Protein AF-A0A150GJR5-F1 (afdb_monomer_lite)

Radius of gyration: 23.08 Å; chains: 1; bounding box: 51×51×64 Å

Structure (mmCIF, N/CA/C/O backbone):
data_AF-A0A150GJR5-F1
#
_entry.id   AF-A0A150GJR5-F1
#
loop_
_atom_site.group_PDB
_atom_site.id
_atom_site.type_symbol
_atom_site.label_atom_id
_atom_site.label_alt_id
_atom_site.label_comp_id
_atom_site.label_asym_id
_atom_site.label_entity_id
_atom_site.label_seq_id
_atom_site.pdbx_PDB_ins_code
_atom_site.Cartn_x
_atom_site.Cartn_y
_atom_site.Cartn_z
_atom_site.occupancy
_atom_site.B_iso_or_equiv
_atom_site.auth_seq_id
_atom_site.auth_comp_id
_atom_site.auth_asym_id
_atom_site.auth_atom_id
_atom_site.pdbx_PDB_model_num
ATOM 1 N N . MET A 1 1 ? 21.837 -32.426 -31.501 1.00 37.12 1 MET A N 1
ATOM 2 C CA . MET A 1 1 ? 21.593 -30.979 -31.703 1.00 37.12 1 MET A CA 1
ATOM 3 C C . MET A 1 1 ? 21.447 -30.314 -30.340 1.00 37.12 1 MET A C 1
ATOM 5 O O . MET A 1 1 ? 20.466 -30.573 -29.660 1.00 37.12 1 MET A O 1
ATOM 9 N N . LYS A 1 2 ? 22.435 -29.527 -29.891 1.00 34.81 2 LYS A N 1
ATOM 10 C CA . LYS A 1 2 ? 22.289 -28.681 -28.694 1.00 34.81 2 LYS A CA 1
ATOM 11 C C . LYS A 1 2 ? 21.541 -27.419 -29.120 1.00 34.81 2 LYS A C 1
ATOM 13 O O . LYS A 1 2 ? 22.089 -26.626 -29.880 1.00 34.81 2 LYS A O 1
ATOM 18 N N . VAL A 1 3 ? 20.293 -27.264 -28.679 1.00 36.44 3 VAL A N 1
ATOM 19 C CA . VAL A 1 3 ? 19.535 -26.020 -28.858 1.00 36.44 3 VAL A CA 1
ATOM 20 C C . VAL A 1 3 ? 20.269 -24.937 -28.073 1.00 36.44 3 VAL A C 1
ATOM 22 O O . VAL A 1 3 ? 20.329 -24.969 -26.846 1.00 36.44 3 VAL A O 1
ATOM 25 N N . ASN A 1 4 ? 20.909 -24.021 -28.794 1.00 35.75 4 ASN A N 1
ATOM 26 C CA . ASN A 1 4 ? 21.623 -22.893 -28.219 1.00 35.75 4 ASN A CA 1
ATOM 27 C C . ASN A 1 4 ? 20.577 -21.850 -27.804 1.00 35.75 4 ASN A C 1
ATOM 29 O O . ASN A 1 4 ? 20.252 -20.943 -28.570 1.00 35.75 4 ASN A O 1
ATOM 33 N N . VAL A 1 5 ? 19.976 -22.033 -26.625 1.00 47.25 5 VAL A N 1
ATOM 34 C CA . VAL A 1 5 ? 19.069 -21.046 -26.033 1.00 47.25 5 VAL A CA 1
ATOM 35 C C . VAL A 1 5 ? 19.924 -19.839 -25.658 1.00 47.25 5 VAL A C 1
ATOM 37 O O . VAL A 1 5 ? 20.495 -19.784 -24.568 1.00 47.25 5 VAL A O 1
ATOM 40 N N . ARG A 1 6 ? 20.063 -18.874 -26.576 1.00 46.81 6 ARG A N 1
ATOM 41 C CA . ARG A 1 6 ? 20.599 -17.553 -26.236 1.00 46.81 6 ARG A CA 1
ATOM 42 C C . ARG A 1 6 ? 19.726 -17.009 -25.106 1.00 46.81 6 ARG A C 1
ATOM 44 O O . ARG A 1 6 ? 18.567 -16.673 -25.334 1.00 46.81 6 ARG A O 1
ATOM 51 N N . ARG A 1 7 ? 20.259 -16.953 -23.880 1.00 56.00 7 ARG A N 1
ATOM 52 C CA . ARG A 1 7 ? 19.629 -16.191 -22.797 1.00 56.00 7 ARG A CA 1
ATOM 53 C C . ARG A 1 7 ? 19.553 -14.748 -23.273 1.00 56.00 7 ARG A C 1
ATOM 55 O O . ARG A 1 7 ? 20.582 -14.091 -23.403 1.00 56.00 7 ARG A O 1
ATOM 62 N N . VAL A 1 8 ? 18.347 -14.281 -23.570 1.00 65.00 8 VAL A N 1
ATOM 63 C CA . VAL A 1 8 ? 18.099 -12.859 -23.787 1.00 65.00 8 VAL A CA 1
ATOM 64 C C . VAL A 1 8 ? 18.367 -12.171 -22.449 1.00 65.00 8 VAL A C 1
ATOM 66 O O . VAL A 1 8 ? 17.687 -12.447 -21.462 1.00 65.00 8 VAL A O 1
ATOM 69 N N . LEU A 1 9 ? 19.415 -11.350 -22.398 1.00 77.81 9 LEU A N 1
ATOM 70 C CA . LEU A 1 9 ? 19.774 -10.563 -21.223 1.00 77.81 9 LEU A CA 1
ATOM 71 C C . LEU A 1 9 ? 18.988 -9.255 -21.275 1.00 77.81 9 LEU A C 1
ATOM 73 O O . LEU A 1 9 ? 19.293 -8.384 -22.086 1.00 77.81 9 LEU A O 1
ATOM 77 N N . CYS A 1 10 ? 17.963 -9.138 -20.435 1.00 85.56 10 CYS A N 1
ATOM 78 C CA . CYS A 1 10 ? 17.223 -7.891 -20.286 1.00 85.56 10 CYS A CA 1
ATOM 79 C C . CYS A 1 10 ? 17.978 -6.921 -19.364 1.00 85.56 10 CYS A C 1
ATOM 81 O O . CYS A 1 10 ? 18.715 -7.380 -18.484 1.00 85.56 10 CYS A O 1
ATOM 83 N N . PRO A 1 11 ? 17.834 -5.596 -19.552 1.00 89.50 11 PRO A N 1
ATOM 84 C CA . PRO A 1 11 ? 18.589 -4.614 -18.779 1.00 89.50 11 PRO A CA 1
ATOM 85 C C . PRO A 1 11 ? 18.347 -4.752 -17.272 1.00 89.50 11 PRO A C 1
ATOM 87 O O . PRO A 1 11 ? 17.204 -4.804 -16.823 1.00 89.50 11 PRO A O 1
ATOM 90 N N . SER A 1 12 ? 19.416 -4.778 -16.478 1.00 89.88 12 SER A N 1
ATOM 91 C CA . SER A 1 12 ? 19.317 -4.704 -15.018 1.00 89.88 12 SER A CA 1
ATOM 92 C C . SER A 1 12 ? 19.201 -3.250 -14.571 1.00 89.88 12 SER A C 1
ATOM 94 O O . SER A 1 12 ? 19.979 -2.407 -15.020 1.00 89.88 12 SER A O 1
ATOM 96 N N . VAL A 1 13 ? 18.292 -2.969 -13.642 1.00 90.31 13 VAL A N 1
ATOM 97 C CA . VAL A 1 13 ? 18.153 -1.650 -13.016 1.00 90.31 13 VAL A CA 1
ATOM 98 C C . VAL A 1 13 ? 18.472 -1.803 -11.535 1.00 90.31 13 VAL A C 1
ATOM 100 O O . VAL A 1 13 ? 17.903 -2.662 -10.864 1.00 90.31 13 VAL A O 1
ATOM 103 N N . ALA A 1 14 ? 19.416 -1.009 -11.028 1.00 85.00 14 ALA A N 1
ATOM 104 C CA . ALA A 1 14 ? 19.805 -1.062 -9.621 1.00 85.00 14 ALA A CA 1
ATOM 105 C C . ALA A 1 14 ? 18.584 -0.823 -8.722 1.00 85.00 14 ALA A C 1
ATOM 107 O O . ALA A 1 14 ? 17.797 0.076 -9.004 1.00 85.00 14 ALA A O 1
ATOM 108 N N . ASN A 1 15 ? 18.454 -1.606 -7.648 1.00 81.44 15 ASN A N 1
ATOM 109 C CA . ASN A 1 15 ? 17.344 -1.550 -6.687 1.00 81.44 15 ASN A CA 1
ATOM 110 C C . ASN A 1 15 ? 15.969 -1.949 -7.245 1.00 81.44 15 ASN A C 1
ATOM 112 O O . ASN A 1 15 ? 14.950 -1.700 -6.604 1.00 81.44 15 ASN A O 1
ATOM 116 N N . TYR A 1 16 ? 15.923 -2.597 -8.412 1.00 88.06 16 TYR A N 1
ATOM 117 C CA . TYR A 1 16 ? 14.702 -3.190 -8.947 1.00 88.06 16 TYR A CA 1
ATOM 118 C C . TYR A 1 16 ? 14.919 -4.655 -9.319 1.00 88.06 16 TYR A C 1
ATOM 120 O O . TYR A 1 16 ? 15.960 -5.051 -9.843 1.00 88.06 16 TYR A O 1
ATOM 128 N N . THR A 1 17 ? 13.890 -5.458 -9.080 1.00 89.69 17 THR A N 1
ATOM 129 C CA . THR A 1 17 ? 13.771 -6.831 -9.561 1.00 89.69 17 THR A CA 1
ATOM 130 C C . THR A 1 17 ? 12.930 -6.824 -10.830 1.00 89.69 17 THR A C 1
ATOM 132 O O . THR A 1 17 ? 11.831 -6.271 -10.842 1.00 89.69 17 THR A O 1
ATOM 135 N N . PHE A 1 18 ? 13.453 -7.416 -11.904 1.00 92.19 18 PHE A N 1
ATOM 136 C CA . PHE A 1 18 ? 12.769 -7.486 -13.192 1.00 92.19 18 PHE A CA 1
ATOM 137 C C . PHE A 1 18 ? 11.958 -8.777 -13.329 1.00 92.19 18 PHE A C 1
ATOM 139 O O . PHE A 1 18 ? 12.503 -9.874 -13.192 1.00 92.19 18 PHE A O 1
ATOM 146 N N . TYR A 1 19 ? 10.678 -8.633 -13.662 1.00 90.62 19 TYR A N 1
ATOM 147 C CA . TYR A 1 19 ? 9.745 -9.721 -13.928 1.00 90.62 19 TYR A CA 1
ATOM 148 C C . TYR A 1 19 ? 9.403 -9.729 -15.415 1.00 90.62 19 TYR A C 1
ATOM 150 O O . TYR A 1 19 ? 8.635 -8.910 -15.917 1.00 90.62 19 TYR A O 1
ATOM 158 N N . ARG A 1 20 ? 10.039 -10.657 -16.128 1.00 90.38 20 ARG A N 1
ATOM 159 C CA . ARG A 1 20 ? 9.970 -10.772 -17.584 1.00 90.38 20 ARG A CA 1
ATOM 160 C C . ARG A 1 20 ? 8.599 -11.268 -18.043 1.00 90.38 20 ARG A C 1
ATOM 162 O O . ARG A 1 20 ? 8.135 -12.295 -17.554 1.00 90.38 20 ARG A O 1
ATOM 169 N N . LEU A 1 21 ? 8.033 -10.599 -19.048 1.00 89.44 21 LEU A N 1
ATOM 170 C CA . LEU A 1 21 ? 6.726 -10.868 -19.661 1.00 89.44 21 LEU A CA 1
ATOM 171 C C . LEU A 1 21 ? 5.597 -10.944 -18.630 1.00 89.44 21 LEU A C 1
ATOM 173 O O . LEU A 1 21 ? 4.653 -11.719 -18.771 1.00 89.44 21 LEU A O 1
ATOM 177 N N . GLN A 1 22 ? 5.730 -10.167 -17.561 1.00 91.12 22 GLN A N 1
ATOM 178 C CA . GLN A 1 22 ? 4.777 -10.107 -16.471 1.00 91.12 22 GLN A CA 1
ATOM 179 C C . GLN A 1 22 ? 4.426 -8.659 -16.169 1.00 91.12 22 GLN A C 1
ATOM 181 O O . GLN A 1 22 ? 5.255 -7.759 -16.309 1.00 91.12 22 GLN A O 1
ATOM 186 N N . ASP A 1 23 ? 3.203 -8.469 -15.701 1.00 91.00 23 ASP A N 1
ATOM 187 C CA . ASP A 1 23 ? 2.711 -7.217 -15.146 1.00 91.00 23 ASP A CA 1
ATOM 188 C C . ASP A 1 23 ? 1.882 -7.510 -13.886 1.00 91.00 23 ASP A C 1
ATOM 190 O O . ASP A 1 23 ? 1.549 -8.662 -13.596 1.00 91.00 23 ASP A O 1
ATOM 194 N N . VAL A 1 24 ? 1.553 -6.473 -13.122 1.00 84.50 24 VAL A N 1
ATOM 195 C CA . VAL A 1 24 ? 0.696 -6.552 -11.935 1.00 84.50 24 VAL A CA 1
ATOM 196 C C . VAL A 1 24 ? -0.631 -5.862 -12.265 1.00 84.50 24 VAL A C 1
ATOM 198 O O . VAL A 1 24 ? -0.762 -4.650 -12.057 1.00 84.50 24 VAL A O 1
ATOM 201 N N . PRO A 1 25 ? -1.614 -6.583 -12.836 1.00 80.94 25 PRO A N 1
ATOM 202 C CA . PRO A 1 25 ? -2.912 -5.998 -13.147 1.00 80.94 25 PRO A CA 1
ATOM 203 C C . PRO A 1 25 ? -3.617 -5.538 -11.865 1.00 80.94 25 PRO A C 1
ATOM 205 O O . PRO A 1 25 ? -3.505 -6.165 -10.813 1.00 80.94 25 PRO A O 1
ATOM 208 N N . GLY A 1 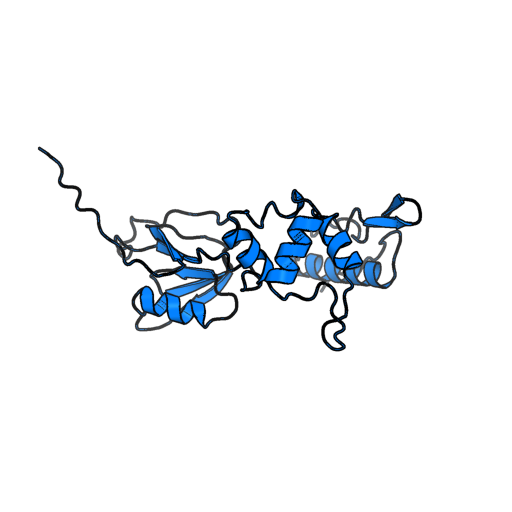26 ? -4.328 -4.412 -11.944 1.00 75.44 26 GLY A N 1
ATOM 209 C CA . GLY A 1 26 ? -4.980 -3.793 -10.784 1.00 75.44 26 GLY A CA 1
ATOM 210 C C . GLY A 1 26 ? -4.041 -3.008 -9.858 1.00 75.44 26 GLY A C 1
ATOM 211 O O . GLY A 1 26 ? -4.514 -2.419 -8.888 1.00 75.44 26 GLY A O 1
ATOM 212 N N . ALA A 1 27 ? -2.734 -2.951 -10.147 1.00 83.06 27 ALA A N 1
ATOM 213 C CA . ALA A 1 27 ? -1.838 -2.001 -9.492 1.00 83.06 27 ALA A CA 1
ATOM 214 C C . ALA A 1 27 ? -2.248 -0.553 -9.811 1.00 83.06 27 ALA A C 1
ATOM 216 O O . ALA A 1 27 ? -2.718 -0.252 -10.910 1.00 83.06 27 ALA A O 1
ATOM 217 N N . TYR A 1 28 ? -2.042 0.353 -8.854 1.00 84.62 28 TYR A N 1
ATOM 218 C CA . TYR A 1 28 ? -2.414 1.754 -9.027 1.00 84.62 28 TYR A CA 1
ATOM 219 C C . TYR A 1 28 ? -1.445 2.437 -9.997 1.00 84.62 28 TYR A C 1
ATOM 221 O O . TYR A 1 28 ? -0.250 2.548 -9.717 1.00 84.62 28 TYR A O 1
ATOM 229 N N . LEU A 1 29 ? -1.958 2.889 -11.140 1.00 90.19 29 LEU A N 1
ATOM 230 C CA . LEU A 1 29 ? -1.192 3.629 -12.139 1.00 90.19 29 LEU A CA 1
ATOM 231 C C . LEU A 1 29 ? -1.001 5.076 -11.671 1.00 90.19 29 LEU A C 1
ATOM 233 O O . LEU A 1 29 ? -1.975 5.795 -11.460 1.00 90.19 29 LEU A O 1
ATOM 237 N N . LEU A 1 30 ? 0.251 5.505 -11.522 1.00 86.31 30 LEU A N 1
ATOM 238 C CA . LEU A 1 30 ? 0.588 6.892 -11.191 1.00 86.31 30 LEU A CA 1
ATOM 239 C C . LEU A 1 30 ? 0.601 7.762 -12.440 1.00 86.31 30 LEU A C 1
ATOM 241 O O . LEU A 1 30 ? 0.056 8.862 -12.447 1.00 86.31 30 LEU A O 1
ATOM 245 N N . GLN A 1 31 ? 1.280 7.278 -13.475 1.00 90.31 31 GLN A N 1
ATOM 246 C CA . GLN A 1 31 ? 1.498 8.015 -14.707 1.00 90.31 31 GLN A CA 1
ATOM 247 C C . GLN A 1 31 ? 1.942 7.052 -15.803 1.00 90.31 31 GLN A C 1
ATOM 249 O O . GLN A 1 31 ? 2.780 6.191 -15.552 1.00 90.31 31 GLN A O 1
ATOM 254 N N . SER A 1 32 ? 1.455 7.263 -17.021 1.00 93.25 32 SER A N 1
ATOM 255 C CA . SER A 1 32 ? 2.051 6.696 -18.231 1.00 93.25 32 SER A CA 1
ATOM 256 C C . SER A 1 32 ? 2.893 7.772 -18.907 1.00 93.25 32 SER A C 1
ATOM 258 O O . SER A 1 32 ? 2.428 8.896 -19.127 1.00 93.25 32 SER A O 1
ATOM 260 N N . LEU A 1 33 ? 4.159 7.468 -19.181 1.00 90.75 33 LEU A N 1
ATOM 261 C CA . LEU A 1 33 ? 5.031 8.378 -19.915 1.00 90.75 33 LEU A CA 1
ATOM 262 C C . LEU A 1 33 ? 4.627 8.378 -21.394 1.00 90.75 33 LEU A C 1
ATOM 264 O O . LEU A 1 33 ? 4.536 7.328 -22.018 1.00 90.75 33 LEU A O 1
ATOM 268 N N . ASN A 1 34 ? 4.401 9.563 -21.960 1.00 82.06 34 ASN A N 1
ATOM 269 C CA . ASN A 1 34 ? 4.055 9.725 -23.371 1.00 82.06 34 ASN A CA 1
ATOM 270 C C . ASN A 1 34 ? 5.297 10.088 -24.199 1.00 82.06 34 ASN A C 1
ATOM 272 O O . ASN A 1 34 ? 6.143 10.864 -23.750 1.00 82.06 34 ASN A O 1
ATOM 276 N N . GLY A 1 35 ? 5.369 9.594 -25.438 1.00 81.69 35 GLY A N 1
ATOM 277 C CA . GLY A 1 35 ? 6.446 9.912 -26.382 1.00 81.69 35 GLY A CA 1
ATOM 278 C C . GLY A 1 35 ? 7.625 8.939 -26.302 1.00 81.69 35 GLY A C 1
ATOM 279 O O . GLY A 1 35 ? 7.432 7.730 -26.209 1.00 81.69 35 GLY A O 1
ATOM 280 N N . THR A 1 36 ? 8.856 9.449 -26.390 1.00 84.50 36 THR A N 1
ATOM 281 C CA . THR A 1 36 ? 10.061 8.607 -26.354 1.00 84.50 36 THR A CA 1
ATOM 282 C C . THR A 1 36 ? 10.278 8.050 -24.949 1.00 84.50 36 THR A C 1
ATOM 284 O O . THR A 1 36 ? 10.743 8.761 -24.058 1.00 84.50 36 THR A O 1
ATOM 287 N N . ILE A 1 37 ? 9.962 6.769 -24.760 1.00 83.81 37 ILE A N 1
ATOM 288 C CA . ILE A 1 37 ? 10.145 6.075 -23.484 1.00 83.81 37 ILE A CA 1
ATOM 289 C C . ILE A 1 37 ? 11.648 5.932 -23.185 1.00 83.81 37 ILE A C 1
ATOM 291 O O . ILE A 1 37 ? 12.390 5.403 -24.021 1.00 83.81 37 ILE A O 1
ATOM 295 N N . PRO A 1 38 ? 12.137 6.402 -22.020 1.00 87.44 38 PRO A N 1
ATOM 296 C CA . PRO A 1 38 ? 13.521 6.193 -21.618 1.00 87.44 38 PRO A CA 1
ATOM 297 C C . PRO A 1 38 ? 13.869 4.705 -21.535 1.00 87.44 38 PRO A C 1
ATOM 299 O O . PRO A 1 38 ? 13.026 3.866 -21.231 1.00 87.44 38 PRO A O 1
ATOM 302 N N . ALA A 1 39 ? 15.148 4.371 -21.710 1.00 90.38 39 ALA A N 1
ATOM 303 C CA . ALA A 1 39 ? 15.627 3.026 -21.398 1.00 90.38 39 ALA A CA 1
ATOM 304 C C . ALA A 1 39 ? 15.330 2.666 -19.921 1.00 90.38 39 ALA A C 1
ATOM 306 O O . ALA A 1 39 ? 15.244 3.573 -19.087 1.00 90.38 39 ALA A O 1
ATOM 307 N N . PRO A 1 40 ? 15.258 1.373 -19.543 1.00 91.81 40 PRO A N 1
ATOM 308 C CA . PRO A 1 40 ? 14.854 0.956 -18.194 1.00 91.81 40 PRO A CA 1
ATOM 309 C C . PRO A 1 40 ? 15.614 1.617 -17.035 1.00 91.81 40 PRO A C 1
ATOM 311 O O . PRO A 1 40 ? 15.028 1.917 -16.000 1.00 91.81 40 PRO A O 1
ATOM 314 N N . VAL A 1 41 ? 16.906 1.914 -17.208 1.00 91.62 41 VAL A N 1
ATOM 315 C CA . VAL A 1 41 ? 17.695 2.655 -16.206 1.00 91.62 41 VAL A CA 1
ATOM 316 C C . VAL A 1 41 ? 17.160 4.080 -16.007 1.00 91.62 41 VAL A C 1
ATOM 318 O O . VAL A 1 41 ? 17.057 4.549 -14.876 1.00 91.62 41 VAL A O 1
ATOM 321 N N . GLY A 1 42 ? 16.777 4.754 -17.094 1.00 91.62 42 GLY A N 1
ATOM 322 C CA . GLY A 1 42 ? 16.137 6.067 -17.053 1.00 91.62 42 GLY A CA 1
ATOM 323 C C . GLY A 1 42 ? 14.749 6.013 -16.417 1.00 91.62 42 GLY A C 1
ATOM 324 O O . GLY A 1 42 ? 14.436 6.859 -15.584 1.00 91.62 42 GLY A O 1
ATOM 325 N N . LEU A 1 43 ? 13.952 4.983 -16.719 1.00 93.31 43 LEU A N 1
ATOM 326 C CA . LEU A 1 43 ? 12.658 4.758 -16.060 1.00 93.31 43 LEU A CA 1
ATOM 327 C C . LEU A 1 43 ? 12.810 4.553 -14.548 1.00 93.31 43 LEU A C 1
ATOM 329 O O . LEU A 1 43 ? 12.043 5.119 -13.772 1.00 93.31 43 LEU A O 1
ATOM 333 N N . GLY A 1 44 ? 13.847 3.830 -14.117 1.00 90.12 44 GLY A N 1
ATOM 334 C CA . GLY A 1 44 ? 14.177 3.680 -12.700 1.00 90.12 44 GLY A CA 1
ATOM 335 C C . GLY A 1 44 ? 14.499 5.004 -12.007 1.00 90.12 44 GLY A C 1
ATOM 336 O O . GLY A 1 44 ? 14.082 5.205 -10.865 1.00 90.12 44 GLY A O 1
ATOM 337 N N . ALA A 1 45 ? 15.182 5.926 -12.694 1.00 88.44 45 ALA A N 1
ATOM 338 C CA . ALA A 1 45 ? 15.454 7.267 -12.177 1.00 88.44 45 ALA A CA 1
ATOM 339 C C . ALA A 1 45 ? 14.178 8.118 -12.083 1.00 88.44 45 ALA A C 1
ATOM 341 O O . ALA A 1 45 ? 13.963 8.772 -11.062 1.00 88.44 45 ALA A O 1
ATOM 342 N N . VAL A 1 46 ? 13.311 8.062 -13.101 1.00 90.12 46 VAL A N 1
ATOM 343 C CA . VAL A 1 46 ? 12.008 8.746 -13.082 1.00 90.12 46 VAL A CA 1
ATOM 344 C C . VAL A 1 46 ? 11.154 8.212 -11.932 1.00 90.12 46 VAL A C 1
ATOM 346 O O . VAL A 1 46 ? 10.734 8.992 -11.085 1.00 90.12 46 VAL A O 1
ATOM 349 N N . CYS A 1 47 ? 10.991 6.891 -11.819 1.00 88.25 47 CYS A N 1
ATOM 350 C CA . CYS A 1 47 ? 10.262 6.274 -10.709 1.00 88.25 47 CYS A CA 1
ATOM 351 C C . CYS A 1 47 ? 10.878 6.633 -9.345 1.00 88.25 47 CYS A C 1
ATOM 353 O O . CYS A 1 47 ? 10.161 6.912 -8.391 1.00 88.25 47 CYS A O 1
ATOM 355 N N . GLY A 1 48 ? 12.208 6.716 -9.247 1.00 83.69 48 GLY A N 1
ATOM 356 C CA . GLY A 1 48 ? 12.890 7.155 -8.027 1.00 83.69 48 GLY A CA 1
ATOM 357 C C . GLY A 1 48 ? 12.571 8.597 -7.608 1.00 83.69 48 GLY A C 1
ATOM 358 O O . GLY A 1 48 ? 12.589 8.884 -6.409 1.00 83.69 48 GLY A O 1
ATOM 359 N N . ALA A 1 49 ? 12.269 9.474 -8.570 1.00 83.94 49 ALA A N 1
ATOM 360 C CA . ALA A 1 49 ? 11.870 10.863 -8.348 1.00 83.94 49 ALA A CA 1
ATOM 361 C C . ALA A 1 49 ? 10.347 11.043 -8.192 1.00 83.94 49 ALA A C 1
ATOM 363 O O . ALA A 1 49 ? 9.906 12.049 -7.636 1.00 83.94 49 ALA A O 1
ATOM 364 N N . THR A 1 50 ? 9.540 10.086 -8.655 1.00 79.88 50 THR A N 1
ATOM 365 C CA . THR A 1 50 ? 8.078 10.123 -8.553 1.00 79.88 50 THR A CA 1
ATOM 366 C C . THR A 1 50 ? 7.619 9.644 -7.170 1.00 79.88 50 THR A C 1
ATOM 368 O O . THR A 1 50 ? 7.840 8.483 -6.809 1.00 79.88 50 THR A O 1
ATOM 371 N N . PRO A 1 51 ? 6.926 10.488 -6.381 1.00 78.75 51 PRO A N 1
ATOM 372 C CA . PRO A 1 51 ? 6.396 10.079 -5.086 1.00 78.75 51 PRO A CA 1
ATOM 373 C C . PRO A 1 51 ? 5.527 8.823 -5.195 1.00 78.75 51 PRO A C 1
ATOM 375 O O . PRO A 1 51 ? 4.679 8.721 -6.078 1.00 78.75 51 PRO A O 1
ATOM 378 N N . ARG A 1 52 ? 5.724 7.884 -4.261 1.00 75.31 52 ARG A N 1
ATOM 379 C CA . ARG A 1 52 ? 5.001 6.599 -4.153 1.00 75.31 52 ARG A CA 1
ATOM 380 C C . ARG A 1 52 ? 5.262 5.588 -5.273 1.00 75.31 52 ARG A C 1
ATOM 382 O O . ARG A 1 52 ? 4.780 4.468 -5.150 1.00 75.31 52 ARG A O 1
ATOM 389 N N . CYS A 1 53 ? 6.041 5.914 -6.306 1.00 84.56 53 CYS A N 1
ATOM 390 C CA . CYS A 1 53 ? 6.372 4.940 -7.343 1.00 84.56 53 CYS A CA 1
ATOM 391 C C . CYS A 1 53 ? 7.192 3.787 -6.753 1.00 84.56 53 CYS A C 1
ATOM 393 O O . CYS A 1 53 ? 8.237 3.992 -6.125 1.00 84.56 53 CYS A O 1
ATOM 395 N N . SER A 1 54 ? 6.679 2.570 -6.923 1.00 85.81 54 SER A N 1
ATOM 396 C CA . SER A 1 54 ? 7.311 1.338 -6.443 1.00 85.81 54 SER A CA 1
ATOM 397 C C . SER A 1 54 ? 7.553 0.326 -7.556 1.00 85.81 54 SER A C 1
ATOM 399 O O . SER A 1 54 ? 8.284 -0.643 -7.348 1.00 85.81 54 SER A O 1
ATOM 401 N N . ALA A 1 55 ? 7.006 0.563 -8.747 1.00 91.25 55 ALA A N 1
ATOM 402 C CA . ALA A 1 55 ? 7.278 -0.234 -9.926 1.00 91.25 55 ALA A CA 1
ATOM 403 C C . ALA A 1 55 ? 7.136 0.580 -11.211 1.00 91.25 55 ALA A C 1
ATOM 405 O O . ALA A 1 55 ? 6.454 1.605 -11.236 1.00 91.25 55 ALA A O 1
ATOM 406 N N . PHE A 1 56 ? 7.737 0.093 -12.291 1.00 93.62 56 PHE A N 1
ATOM 407 C CA . PHE A 1 56 ? 7.502 0.624 -13.627 1.00 93.62 56 PHE A CA 1
ATOM 408 C C . PHE A 1 56 ? 7.562 -0.463 -14.703 1.00 93.62 56 PHE A C 1
ATOM 410 O O . PHE A 1 56 ? 8.289 -1.448 -14.556 1.00 93.62 56 PHE A O 1
ATOM 417 N N . THR A 1 57 ? 6.808 -0.295 -15.786 1.00 94.00 57 THR A N 1
ATOM 418 C CA . THR A 1 57 ? 6.827 -1.206 -16.943 1.00 94.00 57 THR A CA 1
ATOM 419 C C . THR A 1 57 ? 7.827 -0.734 -17.995 1.00 94.00 57 THR A C 1
ATOM 421 O O . THR A 1 57 ? 8.174 0.447 -18.055 1.00 94.00 57 THR A O 1
ATOM 424 N N . THR A 1 58 ? 8.281 -1.637 -18.868 1.00 91.75 58 THR A N 1
ATOM 425 C CA . THR A 1 58 ? 9.100 -1.266 -20.041 1.00 91.75 58 THR A CA 1
ATOM 426 C C . THR A 1 58 ? 8.378 -0.350 -21.024 1.00 91.75 58 THR A C 1
ATOM 428 O O . THR A 1 58 ? 9.035 0.366 -21.774 1.00 91.75 58 THR A O 1
ATOM 431 N N . MET A 1 59 ? 7.045 -0.325 -20.973 1.00 88.75 59 MET A N 1
ATOM 432 C CA . MET A 1 59 ? 6.191 0.559 -21.768 1.00 88.75 59 MET A CA 1
ATOM 433 C C . MET A 1 59 ? 6.076 1.977 -21.183 1.00 88.75 59 MET A C 1
ATOM 435 O O . MET A 1 59 ? 5.469 2.842 -21.802 1.00 88.75 59 MET A O 1
ATOM 439 N N . GLY A 1 60 ? 6.685 2.244 -20.020 1.00 91.75 60 GLY A N 1
ATOM 440 C CA . GLY A 1 60 ? 6.713 3.576 -19.415 1.00 91.75 60 GLY A CA 1
ATOM 441 C C . GLY A 1 60 ? 5.580 3.864 -18.429 1.00 91.75 60 GLY A C 1
ATOM 442 O O . GLY A 1 60 ? 5.386 5.025 -18.071 1.00 91.75 60 GLY A O 1
ATOM 443 N N . ASP A 1 61 ? 4.859 2.846 -17.954 1.00 93.19 61 ASP A N 1
ATOM 444 C CA . ASP A 1 61 ? 3.899 3.023 -16.864 1.00 93.19 61 ASP A CA 1
ATOM 445 C C . ASP A 1 61 ? 4.619 3.036 -15.524 1.00 93.19 61 ASP A C 1
ATOM 447 O O . ASP A 1 61 ? 5.318 2.085 -15.185 1.00 93.19 61 ASP A O 1
ATOM 451 N N . LEU A 1 62 ? 4.395 4.075 -14.730 1.00 92.50 62 LEU A N 1
ATOM 452 C CA . LEU A 1 62 ? 4.816 4.175 -13.339 1.00 92.50 62 LEU A CA 1
ATOM 453 C C . LEU A 1 62 ? 3.665 3.723 -12.443 1.00 92.50 62 LEU A C 1
ATOM 455 O O . LEU A 1 62 ? 2.546 4.228 -12.555 1.00 92.50 62 LEU A O 1
ATOM 459 N N . LYS A 1 63 ? 3.927 2.782 -11.539 1.00 90.00 63 LYS A N 1
ATOM 460 C CA . LYS A 1 63 ? 2.896 2.114 -10.740 1.00 90.00 63 LYS A CA 1
ATOM 461 C C . LYS A 1 63 ? 3.247 2.095 -9.255 1.00 90.00 63 LYS A C 1
ATOM 463 O O . LYS A 1 63 ? 4.416 2.078 -8.857 1.00 90.00 63 LYS A O 1
ATOM 468 N N . VAL A 1 64 ? 2.201 2.032 -8.438 1.00 86.62 64 VAL A N 1
ATOM 469 C CA . VAL A 1 64 ? 2.274 1.584 -7.048 1.00 86.62 64 VAL A CA 1
ATOM 470 C C . VAL A 1 64 ? 1.779 0.148 -6.997 1.00 86.62 64 VAL A C 1
ATOM 472 O O . VAL A 1 64 ? 0.595 -0.123 -7.208 1.00 86.62 64 VAL A O 1
ATOM 475 N N . VAL A 1 65 ? 2.693 -0.777 -6.724 1.00 81.81 65 VAL A N 1
ATOM 476 C CA . VAL A 1 65 ? 2.363 -2.192 -6.536 1.00 81.81 65 VAL A CA 1
ATOM 477 C C . VAL A 1 65 ? 2.133 -2.508 -5.055 1.00 81.81 65 VAL A C 1
ATOM 479 O O . VAL A 1 65 ? 2.806 -1.931 -4.192 1.00 81.81 65 VAL A O 1
ATOM 482 N N . PRO A 1 66 ? 1.191 -3.413 -4.732 1.00 70.44 66 PRO A N 1
ATOM 483 C CA . PRO A 1 66 ? 0.990 -3.877 -3.365 1.00 70.44 66 PRO A CA 1
ATOM 484 C C . PRO A 1 66 ? 2.214 -4.655 -2.861 1.00 70.44 66 PRO A C 1
ATOM 486 O O . PRO A 1 66 ? 3.023 -5.151 -3.643 1.00 70.44 66 PRO A O 1
ATOM 489 N N . MET A 1 67 ? 2.334 -4.804 -1.537 1.00 62.97 67 MET A N 1
ATOM 490 C CA . MET A 1 67 ? 3.466 -5.508 -0.909 1.00 62.97 67 MET A CA 1
ATOM 491 C C . MET A 1 67 ? 3.574 -6.985 -1.322 1.00 62.97 67 MET A C 1
ATOM 493 O O . MET A 1 67 ? 4.667 -7.545 -1.276 1.00 62.97 67 MET A O 1
ATOM 497 N N . ALA A 1 68 ? 2.457 -7.595 -1.721 1.00 68.50 68 ALA A N 1
ATOM 498 C CA . ALA A 1 68 ? 2.383 -8.920 -2.323 1.00 68.50 68 ALA A CA 1
ATOM 499 C C . ALA A 1 68 ? 1.736 -8.791 -3.717 1.00 68.50 68 ALA A C 1
ATOM 501 O O . ALA A 1 68 ? 0.511 -8.870 -3.829 1.00 68.50 68 ALA A O 1
ATOM 502 N N . PRO A 1 69 ? 2.524 -8.506 -4.770 1.00 73.88 69 PRO A N 1
ATOM 503 C CA . PRO A 1 69 ? 1.996 -8.351 -6.119 1.00 73.88 69 PRO A CA 1
ATOM 504 C C . PRO A 1 69 ? 1.485 -9.684 -6.667 1.00 73.88 69 PRO A C 1
ATOM 506 O O . PRO A 1 69 ? 2.173 -10.703 -6.611 1.00 73.88 69 PRO A O 1
ATOM 509 N N . LEU A 1 70 ? 0.275 -9.658 -7.226 1.00 77.38 70 LEU A N 1
ATOM 510 C CA . LEU A 1 70 ? -0.262 -10.751 -8.028 1.00 77.38 70 LEU A CA 1
ATOM 511 C C . LEU A 1 70 ? 0.126 -10.506 -9.483 1.00 77.38 70 LEU A C 1
ATOM 513 O O . LEU A 1 70 ? -0.331 -9.547 -10.101 1.00 77.38 70 LEU A O 1
ATOM 517 N N . PHE A 1 71 ? 0.996 -11.358 -10.013 1.00 86.00 71 PHE A N 1
ATOM 518 C CA . PHE A 1 71 ? 1.475 -11.231 -11.383 1.00 86.00 71 PHE A CA 1
ATOM 519 C C . PHE A 1 71 ? 0.513 -11.880 -12.370 1.00 86.00 71 PHE A C 1
ATOM 521 O O . PHE A 1 71 ? 0.007 -12.978 -12.135 1.00 86.00 71 PHE A O 1
ATOM 528 N N . SER A 1 72 ? 0.339 -11.225 -13.512 1.00 85.88 72 SER A N 1
ATOM 529 C CA . SER A 1 72 ? -0.235 -11.821 -14.711 1.00 85.88 72 SER A CA 1
ATOM 530 C C . SER A 1 72 ? 0.807 -11.853 -15.814 1.00 85.88 72 SER A C 1
ATOM 532 O O . SER A 1 72 ? 1.629 -10.945 -15.943 1.00 85.88 72 SER A O 1
ATOM 534 N N . VAL A 1 73 ? 0.759 -12.907 -16.622 1.00 87.12 73 VAL A N 1
ATOM 535 C CA . VAL A 1 73 ? 1.577 -13.020 -17.828 1.00 87.12 73 VAL A CA 1
ATOM 536 C C . VAL A 1 73 ? 1.026 -12.043 -18.867 1.00 87.12 73 VAL A C 1
ATOM 538 O O . VAL A 1 73 ? -0.189 -11.954 -19.046 1.00 87.12 73 VAL A O 1
ATOM 541 N N . MET A 1 74 ? 1.913 -11.289 -19.514 1.00 81.88 74 MET A N 1
ATOM 542 C CA . MET A 1 74 ? 1.561 -10.445 -20.657 1.00 81.88 74 MET A CA 1
ATOM 543 C C . MET A 1 74 ? 1.213 -11.333 -21.857 1.00 81.88 74 MET A C 1
ATOM 545 O O . MET A 1 74 ? 1.822 -12.389 -22.040 1.00 81.88 74 MET A O 1
ATOM 549 N N . ASP A 1 75 ? 0.257 -10.919 -22.685 1.00 75.00 75 ASP A N 1
ATOM 550 C CA . ASP A 1 75 ? -0.120 -11.680 -23.878 1.00 75.00 75 ASP A CA 1
ATOM 551 C C . ASP A 1 75 ? 1.001 -11.654 -24.929 1.00 75.00 75 ASP A C 1
ATOM 553 O O . ASP A 1 75 ? 1.089 -10.758 -25.762 1.00 75.00 75 ASP A O 1
ATOM 557 N N . GLY A 1 76 ? 1.866 -12.668 -24.902 1.00 63.72 76 GLY A N 1
ATOM 558 C CA . GLY A 1 76 ? 2.978 -12.811 -25.844 1.00 63.72 76 GLY A CA 1
ATOM 559 C C . GLY A 1 76 ? 2.567 -13.129 -27.286 1.00 63.72 76 GLY A C 1
ATOM 560 O O . GLY A 1 76 ? 3.453 -13.316 -28.119 1.00 63.72 76 GLY A O 1
ATOM 561 N N . SER A 1 77 ? 1.266 -13.243 -27.584 1.00 66.94 77 SER A N 1
ATOM 562 C CA . SER A 1 77 ? 0.760 -13.354 -28.958 1.00 66.94 77 SER A CA 1
ATOM 563 C C . SER A 1 77 ? 0.555 -11.994 -29.633 1.00 66.94 77 SER A C 1
ATOM 565 O O . SER A 1 77 ? 0.425 -11.931 -30.858 1.00 66.94 77 SER A O 1
ATOM 567 N N . ALA A 1 78 ? 0.582 -10.909 -28.855 1.00 73.12 78 ALA A N 1
ATOM 568 C CA . ALA A 1 78 ? 0.493 -9.556 -29.372 1.00 73.12 78 ALA A CA 1
ATOM 569 C C . ALA A 1 78 ? 1.810 -9.149 -30.063 1.00 73.12 78 ALA A C 1
ATOM 571 O O . ALA A 1 78 ? 2.911 -9.394 -29.565 1.00 73.12 78 ALA A O 1
ATOM 572 N N . SER A 1 79 ? 1.705 -8.561 -31.259 1.00 70.06 79 SER A N 1
ATOM 573 C CA . SER A 1 79 ? 2.851 -8.262 -32.137 1.00 70.06 79 SER A CA 1
ATOM 574 C C . SER A 1 79 ? 3.811 -7.201 -31.589 1.00 70.06 79 SER A C 1
ATOM 576 O O . SER A 1 79 ? 4.918 -7.041 -32.102 1.00 70.06 79 SER A O 1
ATOM 578 N N . ASP A 1 80 ? 3.363 -6.453 -30.591 1.00 74.00 80 ASP A N 1
ATOM 579 C CA . ASP A 1 80 ? 4.072 -5.392 -29.887 1.00 74.00 80 ASP A CA 1
ATOM 580 C C . ASP A 1 80 ? 4.835 -5.889 -28.649 1.00 74.00 80 ASP A C 1
ATOM 582 O O . ASP A 1 80 ? 5.678 -5.153 -28.140 1.00 74.00 80 ASP A O 1
ATOM 586 N N . VAL A 1 81 ? 4.621 -7.136 -28.206 1.00 76.88 81 VAL A N 1
ATOM 587 C CA . VAL A 1 81 ? 5.318 -7.694 -27.039 1.00 76.88 81 VAL A CA 1
ATOM 588 C C . VAL A 1 81 ? 6.717 -8.178 -27.414 1.00 76.88 81 VAL A C 1
ATOM 590 O O . VAL A 1 81 ? 6.924 -9.162 -28.131 1.00 76.88 81 VAL A O 1
ATOM 593 N N . LEU A 1 82 ? 7.716 -7.490 -26.876 1.00 83.38 82 LEU A N 1
ATOM 594 C CA . LEU A 1 82 ? 9.127 -7.781 -27.055 1.00 83.38 82 LEU A CA 1
ATOM 595 C C . LEU A 1 82 ? 9.643 -8.755 -25.996 1.00 83.38 82 LEU A C 1
ATOM 597 O O . LEU A 1 82 ? 9.160 -8.867 -24.872 1.00 83.38 82 LEU A O 1
ATOM 601 N N . SER A 1 83 ? 10.748 -9.427 -26.320 1.00 82.75 83 SER A N 1
ATOM 602 C CA . SER A 1 83 ? 11.349 -10.440 -25.447 1.00 82.75 83 SER A CA 1
ATOM 603 C C . SER A 1 83 ? 11.818 -9.923 -24.082 1.00 82.75 83 SER A C 1
ATOM 605 O O . SER A 1 83 ? 12.102 -10.751 -23.216 1.00 82.75 83 SER A O 1
ATOM 607 N N . CYS A 1 84 ? 11.956 -8.605 -23.916 1.00 87.12 84 CYS A N 1
ATOM 608 C CA . CYS A 1 84 ? 12.341 -7.953 -22.666 1.00 87.12 84 CYS A CA 1
ATOM 609 C C . CYS A 1 84 ? 11.259 -7.041 -22.107 1.00 87.12 84 CYS A C 1
ATOM 611 O O . CYS A 1 84 ? 11.577 -6.217 -21.256 1.00 87.12 84 CYS A O 1
ATOM 613 N N . ASP A 1 85 ? 10.010 -7.213 -22.531 1.00 89.31 85 ASP A N 1
ATOM 614 C CA . ASP A 1 85 ? 8.913 -6.548 -21.853 1.00 89.31 85 ASP A CA 1
ATOM 615 C C . ASP A 1 85 ? 8.643 -7.151 -20.488 1.00 89.31 85 ASP A C 1
ATOM 617 O O . ASP A 1 85 ? 8.973 -8.310 -20.215 1.00 89.31 85 ASP A O 1
ATOM 621 N N . GLY A 1 86 ? 8.086 -6.328 -19.612 1.00 92.19 86 GLY A N 1
ATOM 622 C CA . GLY A 1 86 ? 7.725 -6.719 -18.264 1.00 92.19 86 GLY A CA 1
ATOM 623 C C . GLY A 1 86 ? 7.729 -5.543 -17.302 1.00 92.19 86 GLY A C 1
ATOM 624 O O . GLY A 1 86 ? 7.702 -4.374 -17.702 1.00 92.19 86 GLY A O 1
ATOM 625 N N . ILE A 1 87 ? 7.801 -5.875 -16.018 1.00 92.81 87 ILE A N 1
ATOM 626 C CA . ILE A 1 87 ? 7.744 -4.913 -14.921 1.00 92.81 87 ILE A CA 1
ATOM 627 C C . ILE A 1 87 ? 9.002 -4.983 -14.053 1.00 92.81 87 ILE A C 1
ATOM 629 O O . ILE A 1 87 ? 9.501 -6.055 -13.707 1.00 92.81 87 ILE A O 1
ATOM 633 N N . TYR A 1 88 ? 9.513 -3.815 -13.682 1.00 93.06 88 TYR A N 1
ATOM 634 C CA . TYR A 1 88 ? 10.551 -3.629 -12.677 1.00 93.06 88 TYR A CA 1
ATOM 635 C C . TYR A 1 88 ? 9.889 -3.230 -11.365 1.00 93.06 88 TYR A C 1
ATOM 637 O O . TYR A 1 88 ? 9.190 -2.221 -11.314 1.00 93.06 88 TYR A O 1
ATOM 645 N N . ILE A 1 89 ? 10.121 -3.990 -10.298 1.00 88.56 89 ILE A N 1
ATOM 646 C CA . ILE A 1 89 ? 9.575 -3.712 -8.962 1.00 88.56 89 ILE A CA 1
ATOM 647 C C . ILE A 1 89 ? 10.719 -3.409 -8.007 1.00 88.56 89 ILE A C 1
ATOM 649 O O . ILE A 1 89 ? 11.704 -4.145 -7.979 1.00 88.56 89 ILE A O 1
ATOM 653 N N . ALA A 1 90 ? 10.598 -2.336 -7.230 1.00 84.69 90 ALA A N 1
ATOM 654 C CA . ALA A 1 90 ? 11.632 -1.910 -6.299 1.00 84.69 90 ALA A CA 1
ATOM 655 C C . ALA A 1 90 ? 11.946 -3.019 -5.279 1.00 84.69 90 ALA A C 1
ATOM 657 O O . ALA A 1 90 ? 11.068 -3.477 -4.545 1.00 84.69 90 ALA A O 1
ATOM 658 N N . THR A 1 91 ? 13.211 -3.428 -5.213 1.00 74.25 91 THR A N 1
ATOM 659 C CA . THR A 1 91 ? 13.705 -4.471 -4.301 1.00 74.25 91 THR A CA 1
ATOM 660 C C . THR A 1 91 ? 13.716 -3.979 -2.850 1.00 74.25 91 THR A C 1
ATOM 662 O O . THR A 1 91 ? 13.541 -4.756 -1.915 1.00 74.25 91 THR A O 1
ATOM 665 N N . ASP A 1 92 ? 13.840 -2.666 -2.662 1.00 61.69 92 ASP A N 1
ATOM 666 C CA . ASP A 1 92 ? 14.076 -2.016 -1.370 1.00 61.69 92 ASP A CA 1
ATOM 667 C C . ASP A 1 92 ? 12.790 -1.812 -0.546 1.00 61.69 92 ASP A C 1
ATOM 669 O O . ASP A 1 92 ? 12.788 -1.049 0.416 1.00 61.69 92 ASP A O 1
ATOM 673 N N . GLY A 1 93 ? 11.668 -2.438 -0.919 1.00 52.62 93 GLY A N 1
ATOM 674 C CA . GLY A 1 93 ? 10.430 -2.356 -0.140 1.00 52.62 93 GLY A CA 1
ATOM 675 C C . GLY A 1 93 ? 9.801 -0.960 -0.113 1.00 52.62 93 GLY A C 1
ATOM 676 O O . GLY A 1 93 ? 9.321 -0.527 0.934 1.00 52.62 93 GLY A O 1
ATOM 677 N N . ARG A 1 94 ? 9.768 -0.252 -1.253 1.00 55.91 94 ARG A N 1
ATOM 678 C CA . ARG A 1 94 ? 8.926 0.947 -1.416 1.00 55.91 94 ARG A CA 1
ATOM 679 C C . ARG A 1 94 ? 7.455 0.532 -1.270 1.00 55.91 94 ARG A C 1
ATOM 681 O O . ARG A 1 94 ? 6.843 0.052 -2.217 1.00 55.91 94 ARG A O 1
ATOM 688 N N . THR A 1 95 ? 6.915 0.635 -0.058 1.00 50.91 95 THR A N 1
ATOM 689 C CA . THR A 1 95 ? 5.500 0.366 0.249 1.00 50.91 95 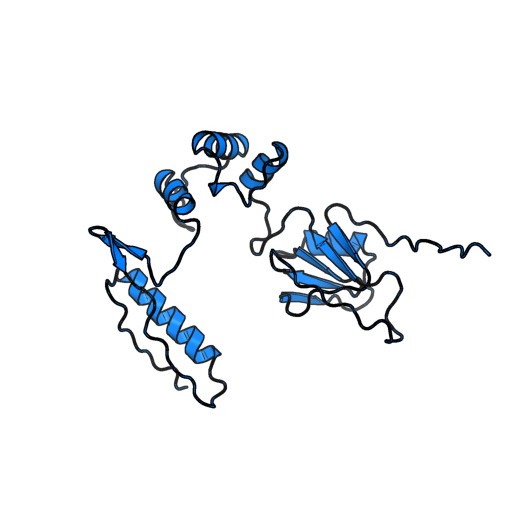THR A CA 1
ATOM 690 C C . THR A 1 95 ? 4.621 1.535 -0.216 1.00 50.91 95 THR A C 1
ATOM 692 O O . THR A 1 95 ? 5.132 2.517 -0.746 1.00 50.91 95 THR A O 1
ATOM 695 N N . LEU A 1 96 ? 3.301 1.473 -0.002 1.00 47.03 96 LEU A N 1
ATOM 696 C CA . LEU A 1 96 ? 2.344 2.559 -0.300 1.00 47.03 96 LEU A CA 1
ATOM 697 C C . LEU A 1 96 ? 2.754 3.940 0.274 1.00 47.03 96 LEU A C 1
ATOM 699 O O . LEU A 1 96 ? 2.320 4.971 -0.238 1.00 47.03 96 LEU A O 1
ATOM 703 N N . ALA A 1 97 ? 3.626 3.973 1.290 1.00 45.28 97 ALA A N 1
ATOM 704 C CA . ALA A 1 97 ? 4.206 5.190 1.868 1.00 45.28 97 ALA A CA 1
ATOM 705 C C . ALA A 1 97 ? 5.503 5.675 1.173 1.00 45.28 97 ALA A C 1
ATOM 707 O O . ALA A 1 97 ? 6.077 6.686 1.570 1.00 45.28 97 ALA A O 1
ATOM 708 N N . GLY A 1 98 ? 5.984 4.978 0.138 1.00 39.88 98 GLY A N 1
ATOM 709 C CA . GLY A 1 98 ? 7.124 5.370 -0.698 1.00 39.88 98 GLY A CA 1
ATOM 710 C C . GLY A 1 98 ? 8.504 5.306 -0.035 1.00 39.88 98 GLY A C 1
ATOM 711 O O . GLY A 1 98 ? 9.495 5.631 -0.685 1.00 39.88 98 GLY A O 1
ATOM 712 N N . LEU A 1 99 ? 8.601 4.877 1.223 1.00 47.59 99 LEU A N 1
ATOM 713 C CA . LEU A 1 99 ? 9.842 4.862 1.990 1.00 47.59 99 LEU A CA 1
ATOM 714 C C . LEU A 1 99 ? 9.945 3.558 2.775 1.00 47.59 99 LEU A C 1
ATOM 716 O O . LEU A 1 99 ? 9.055 3.241 3.558 1.00 47.59 99 LEU A O 1
ATOM 720 N N . LEU A 1 100 ? 11.054 2.837 2.595 1.00 53.56 100 LEU A N 1
ATOM 721 C CA . LEU A 1 100 ? 11.538 1.902 3.603 1.00 53.56 100 LEU A CA 1
ATOM 722 C C . LEU A 1 100 ? 11.868 2.745 4.844 1.00 53.56 100 LEU A C 1
ATOM 724 O O . LEU A 1 100 ? 12.788 3.569 4.772 1.00 53.56 100 LEU A O 1
ATOM 728 N N . PRO A 1 101 ? 11.131 2.609 5.960 1.00 64.25 101 PRO A N 1
ATOM 729 C CA . PRO A 1 101 ? 11.404 3.414 7.139 1.00 64.25 101 PRO A CA 1
ATOM 730 C C . PRO A 1 101 ? 12.852 3.181 7.601 1.00 64.25 101 PRO A C 1
ATOM 732 O O . PRO A 1 101 ? 13.338 2.050 7.494 1.00 64.25 101 PRO A O 1
ATOM 735 N N . PRO A 1 102 ? 13.556 4.190 8.144 1.00 68.38 102 PRO A N 1
ATOM 736 C CA . PRO A 1 102 ? 14.951 4.036 8.569 1.00 68.38 102 PRO A CA 1
ATOM 737 C C . PRO A 1 102 ? 15.169 2.843 9.514 1.00 68.38 102 PRO A C 1
ATOM 739 O O . PRO A 1 102 ? 16.182 2.156 9.420 1.00 68.38 102 PRO A O 1
ATOM 742 N N . VAL A 1 103 ? 14.176 2.534 10.356 1.00 77.06 103 VAL A N 1
ATOM 743 C CA . VAL A 1 103 ? 14.173 1.351 11.233 1.00 77.06 103 VAL A CA 1
ATOM 744 C C . VAL A 1 103 ? 14.126 0.042 10.446 1.00 77.06 103 VAL A C 1
ATOM 746 O O . VAL A 1 103 ? 14.871 -0.882 10.749 1.00 77.06 103 VAL A O 1
ATOM 749 N N . ALA A 1 104 ? 13.288 -0.050 9.411 1.00 71.88 104 ALA A N 1
ATOM 750 C CA . ALA A 1 104 ? 13.203 -1.243 8.572 1.00 71.88 104 ALA A CA 1
ATOM 751 C C . ALA A 1 104 ? 14.519 -1.485 7.815 1.00 71.88 104 ALA A C 1
ATOM 753 O O . ALA A 1 104 ? 14.981 -2.621 7.737 1.00 71.88 104 ALA A O 1
ATOM 754 N N . LYS A 1 105 ? 15.177 -0.415 7.344 1.00 73.94 105 LYS A N 1
ATOM 755 C CA . LYS A 1 105 ? 16.528 -0.492 6.765 1.00 73.94 105 LYS A CA 1
ATOM 756 C C . LYS A 1 105 ? 17.557 -0.988 7.781 1.00 73.94 105 LYS A C 1
ATOM 758 O O . LYS A 1 105 ? 18.424 -1.793 7.446 1.00 73.94 105 LYS A O 1
ATOM 763 N N . GLN A 1 106 ? 17.443 -0.526 9.023 1.00 81.25 106 GLN A N 1
ATOM 764 C CA . GLN A 1 106 ? 18.322 -0.948 10.104 1.00 81.25 106 GLN A CA 1
ATOM 765 C C . GLN A 1 106 ? 18.149 -2.437 10.431 1.00 81.25 106 GLN A C 1
ATOM 767 O O . GLN A 1 106 ? 19.145 -3.151 10.527 1.00 81.25 106 GLN A O 1
ATOM 772 N N . LEU A 1 107 ? 16.911 -2.928 10.518 1.00 80.44 107 LEU A N 1
ATOM 773 C CA . LEU A 1 107 ? 16.617 -4.352 10.720 1.00 80.44 107 LEU A CA 1
ATOM 774 C C . LEU A 1 107 ? 17.150 -5.215 9.567 1.00 80.44 107 LEU A C 1
ATOM 776 O O . LEU A 1 107 ? 17.815 -6.222 9.805 1.00 80.44 107 LEU A O 1
ATOM 780 N N . GLN A 1 108 ? 16.970 -4.777 8.319 1.00 78.75 108 GLN A N 1
ATOM 781 C CA . GLN A 1 108 ? 17.516 -5.484 7.156 1.00 78.75 108 GLN A CA 1
ATOM 782 C C . GLN A 1 108 ? 19.048 -5.539 7.165 1.00 78.75 108 GLN A C 1
ATOM 784 O O . GLN A 1 108 ? 19.617 -6.566 6.802 1.00 78.75 108 GLN A O 1
ATOM 789 N N . SER A 1 109 ? 19.733 -4.484 7.632 1.00 80.50 109 SER A N 1
ATOM 790 C CA . SER A 1 109 ? 21.200 -4.507 7.789 1.00 80.50 109 SER A CA 1
ATOM 791 C C . SER A 1 109 ? 21.686 -5.550 8.803 1.00 80.50 109 SER A C 1
ATOM 793 O O . SER A 1 109 ? 22.831 -5.986 8.739 1.00 80.50 109 SER A O 1
ATOM 795 N N . GLN A 1 110 ? 20.799 -5.986 9.701 1.00 82.12 110 GLN A N 1
ATOM 796 C CA . GLN A 1 110 ? 21.026 -7.050 10.680 1.00 82.12 110 GLN A CA 1
ATOM 797 C C . GLN A 1 110 ? 20.492 -8.411 10.201 1.00 82.12 110 GLN A C 1
ATOM 799 O O . GLN A 1 110 ? 20.454 -9.363 10.975 1.00 82.12 110 GLN A O 1
ATOM 804 N N . ASN A 1 111 ? 20.103 -8.517 8.925 1.00 81.75 111 ASN A N 1
ATOM 805 C CA . ASN A 1 111 ? 19.526 -9.713 8.309 1.00 81.75 111 ASN A CA 1
ATOM 806 C C . ASN A 1 111 ? 18.193 -10.159 8.944 1.00 81.75 111 ASN A C 1
ATOM 808 O O . ASN A 1 111 ? 17.864 -11.345 8.964 1.00 81.75 111 ASN A O 1
ATOM 812 N N . ILE A 1 112 ? 17.430 -9.198 9.474 1.00 78.00 112 ILE A N 1
ATOM 813 C CA . ILE A 1 112 ? 16.110 -9.406 10.074 1.00 78.00 112 ILE A CA 1
ATOM 814 C C . ILE A 1 112 ? 15.044 -8.900 9.096 1.00 78.00 112 ILE A C 1
ATOM 816 O O . ILE A 1 112 ? 15.127 -7.760 8.633 1.00 78.00 112 ILE A O 1
ATOM 820 N N . ASP A 1 113 ? 14.028 -9.719 8.795 1.00 73.62 113 ASP A N 1
ATOM 821 C CA . ASP A 1 113 ? 12.884 -9.284 7.982 1.00 73.62 113 ASP A CA 1
ATOM 822 C C . ASP A 1 113 ? 12.011 -8.306 8.797 1.00 73.62 113 ASP A C 1
ATOM 824 O O . ASP A 1 113 ? 11.453 -8.690 9.829 1.00 73.62 113 ASP A O 1
ATOM 828 N N . PRO A 1 114 ? 11.833 -7.045 8.358 1.00 67.06 114 PRO A N 1
ATOM 829 C CA . PRO A 1 114 ? 10.963 -6.092 9.043 1.00 67.06 114 PRO A CA 1
ATOM 830 C C . PRO A 1 114 ? 9.508 -6.565 9.166 1.00 67.06 114 PRO A C 1
ATOM 832 O O . PRO A 1 114 ? 8.798 -6.106 10.058 1.00 67.06 114 PRO A O 1
ATOM 835 N N . ARG A 1 115 ? 9.050 -7.489 8.308 1.00 62.47 115 ARG A N 1
ATOM 836 C CA . ARG A 1 115 ? 7.695 -8.068 8.388 1.00 62.47 115 ARG A CA 1
ATOM 837 C C . ARG A 1 115 ? 7.500 -8.968 9.605 1.00 62.47 115 ARG A C 1
ATOM 839 O O . ARG A 1 115 ? 6.367 -9.170 10.026 1.00 62.47 115 ARG A O 1
ATOM 846 N N . THR A 1 116 ? 8.584 -9.480 10.179 1.00 69.50 116 THR A N 1
ATOM 847 C CA . THR A 1 116 ? 8.567 -10.278 11.410 1.00 69.50 116 THR A CA 1
ATOM 848 C C . THR A 1 116 ? 9.006 -9.454 12.620 1.00 69.50 116 THR A C 1
ATOM 850 O O . THR A 1 116 ? 9.336 -10.009 13.661 1.00 69.50 116 THR A O 1
ATOM 853 N N . ALA A 1 117 ? 9.037 -8.119 12.524 1.00 66.38 117 ALA A N 1
ATOM 854 C CA . ALA A 1 117 ? 9.484 -7.269 13.629 1.00 66.38 117 ALA A CA 1
ATOM 855 C C . ALA A 1 117 ? 8.637 -7.439 14.906 1.00 66.38 117 ALA A C 1
ATOM 857 O O . ALA A 1 117 ? 9.162 -7.275 16.004 1.00 66.38 117 ALA A O 1
ATOM 858 N N . SER A 1 118 ? 7.364 -7.828 14.779 1.00 64.50 118 SER A N 1
ATOM 859 C CA . SER A 1 118 ? 6.477 -8.128 15.913 1.00 64.50 118 SER A CA 1
ATOM 860 C C . SER A 1 118 ? 6.887 -9.370 16.711 1.00 64.50 118 SER A C 1
ATOM 862 O O . SER A 1 118 ? 6.488 -9.504 17.863 1.00 64.50 118 SER A O 1
ATOM 864 N N . SER A 1 119 ? 7.699 -10.269 16.143 1.00 73.69 119 SER A N 1
ATOM 865 C CA . SER A 1 119 ? 8.236 -11.432 16.862 1.00 73.69 119 SER A CA 1
ATOM 866 C C . SER A 1 119 ? 9.581 -11.159 17.541 1.00 73.69 119 SER A C 1
ATOM 868 O O . SER A 1 119 ? 10.146 -12.063 18.157 1.00 73.69 119 SER A O 1
ATOM 870 N N . LEU A 1 120 ? 10.137 -9.949 17.408 1.00 75.69 120 LEU A N 1
ATOM 871 C CA . LEU A 1 120 ? 11.386 -9.571 18.066 1.00 75.69 120 LEU A CA 1
ATOM 872 C C . LEU A 1 120 ? 11.145 -9.202 19.526 1.00 75.69 120 LEU A C 1
ATOM 874 O O . LEU A 1 120 ? 10.100 -8.673 19.901 1.00 75.69 120 LEU A O 1
ATOM 878 N N . GLN A 1 121 ? 12.172 -9.407 20.350 1.00 80.75 121 GLN A N 1
ATOM 879 C CA . GLN A 1 121 ? 12.164 -8.874 21.705 1.00 80.75 121 GLN A CA 1
ATOM 880 C C . GLN A 1 121 ? 12.093 -7.336 21.663 1.00 80.75 121 GLN A C 1
ATOM 882 O O . GLN A 1 121 ? 12.805 -6.715 20.865 1.00 80.75 121 GLN A O 1
ATOM 887 N N . PRO A 1 122 ? 11.306 -6.687 22.543 1.00 74.44 122 PRO A N 1
ATOM 888 C CA . PRO A 1 122 ? 11.155 -5.229 22.554 1.00 74.44 122 PRO A CA 1
ATOM 889 C C . PRO A 1 122 ? 12.477 -4.456 22.671 1.00 74.44 122 PRO A C 1
ATOM 891 O O . PRO A 1 122 ? 12.584 -3.324 22.207 1.00 74.44 122 PRO A O 1
ATOM 894 N N . GLU A 1 123 ? 13.494 -5.045 23.303 1.00 78.31 123 GLU A N 1
ATOM 895 C CA . GLU A 1 123 ? 14.844 -4.480 23.395 1.00 78.31 123 GLU A CA 1
ATOM 896 C C . GLU A 1 123 ? 15.539 -4.385 22.028 1.00 78.31 123 GLU A C 1
ATOM 898 O O . GLU A 1 123 ? 16.093 -3.339 21.691 1.00 78.31 123 GLU A O 1
ATOM 903 N N . GLU A 1 124 ? 15.476 -5.446 21.224 1.00 80.00 124 GLU A N 1
ATOM 904 C CA . GLU A 1 124 ? 16.106 -5.502 19.900 1.00 80.00 124 GLU A CA 1
ATOM 905 C C . GLU A 1 124 ? 15.460 -4.500 18.945 1.00 80.00 124 GLU A C 1
ATOM 907 O O . GLU A 1 124 ? 16.142 -3.772 18.218 1.00 80.00 124 GLU A O 1
ATOM 912 N N . LEU A 1 125 ? 14.138 -4.358 19.038 1.00 78.00 125 LEU A N 1
ATOM 913 C CA . LEU A 1 125 ? 13.424 -3.344 18.283 1.00 78.00 125 LEU A CA 1
ATOM 914 C C . LEU A 1 125 ? 13.835 -1.927 18.722 1.00 78.00 125 LEU A C 1
ATOM 916 O O . LEU A 1 125 ? 14.152 -1.096 17.873 1.00 78.00 125 LEU A O 1
ATOM 920 N N . ARG A 1 126 ? 13.951 -1.648 20.031 1.00 77.50 126 ARG A N 1
ATOM 921 C CA . ARG A 1 126 ? 14.464 -0.351 20.528 1.00 77.50 126 ARG A CA 1
ATOM 922 C C . ARG A 1 126 ? 15.869 -0.041 20.012 1.00 77.50 126 ARG A C 1
ATOM 924 O O . ARG A 1 126 ? 16.120 1.100 19.624 1.00 77.50 126 ARG A O 1
ATOM 931 N N . LYS A 1 127 ? 16.772 -1.028 19.980 1.00 82.12 127 LYS A N 1
ATOM 932 C CA . LYS A 1 127 ? 18.124 -0.861 19.417 1.00 82.12 127 LYS A CA 1
ATOM 933 C C . LYS A 1 127 ? 18.064 -0.478 17.942 1.00 82.12 127 LYS A C 1
ATOM 935 O O . LYS A 1 127 ? 18.794 0.421 17.528 1.00 82.12 127 LYS A O 1
ATOM 940 N N . ALA A 1 128 ? 17.175 -1.099 17.165 1.00 81.06 128 ALA A N 1
ATOM 941 C CA . ALA A 1 128 ? 16.985 -0.757 15.759 1.00 81.06 128 ALA A CA 1
ATOM 942 C C . ALA A 1 128 ? 16.465 0.680 15.573 1.00 81.06 128 ALA A C 1
ATOM 944 O O . ALA A 1 128 ? 16.998 1.415 14.742 1.00 81.06 128 ALA A O 1
ATOM 945 N N . PHE A 1 129 ? 15.492 1.120 16.378 1.00 81.81 129 PHE A N 1
ATOM 946 C CA . PHE A 1 129 ? 15.006 2.508 16.356 1.00 81.81 129 PHE A CA 1
ATOM 947 C C . PHE A 1 129 ? 16.098 3.515 16.748 1.00 81.81 129 PHE A C 1
ATOM 949 O O . PHE A 1 129 ? 16.288 4.518 16.057 1.00 81.81 129 PHE A O 1
ATOM 956 N N . ALA A 1 130 ? 16.863 3.224 17.805 1.00 80.50 130 ALA A N 1
ATOM 957 C CA . ALA A 1 130 ? 17.964 4.071 18.260 1.00 80.50 130 ALA A CA 1
ATOM 958 C C . ALA A 1 130 ? 19.082 4.177 17.210 1.00 80.50 130 ALA A C 1
ATOM 960 O O . ALA A 1 130 ? 19.533 5.278 16.891 1.00 80.50 130 ALA A O 1
ATOM 961 N N . ALA A 1 131 ? 19.494 3.051 16.624 1.00 81.94 131 ALA A N 1
ATOM 962 C CA . ALA A 1 131 ? 20.514 3.024 15.579 1.00 81.94 131 ALA A CA 1
ATOM 963 C C . ALA A 1 131 ? 20.048 3.732 14.296 1.00 81.94 131 ALA A C 1
ATOM 965 O O . ALA A 1 131 ? 20.833 4.430 13.655 1.00 81.94 131 ALA A O 1
ATOM 966 N N . ALA A 1 132 ? 18.756 3.638 13.973 1.00 79.56 132 ALA A N 1
ATOM 967 C CA . ALA A 1 132 ? 18.135 4.378 12.879 1.00 79.56 132 ALA A CA 1
ATOM 968 C C . ALA A 1 132 ? 17.899 5.871 13.188 1.00 79.56 132 ALA A C 1
ATOM 970 O O . ALA A 1 132 ? 17.424 6.598 12.315 1.00 79.56 132 ALA A O 1
ATOM 971 N N . LYS A 1 133 ? 18.211 6.331 14.412 1.00 79.56 133 LYS A N 1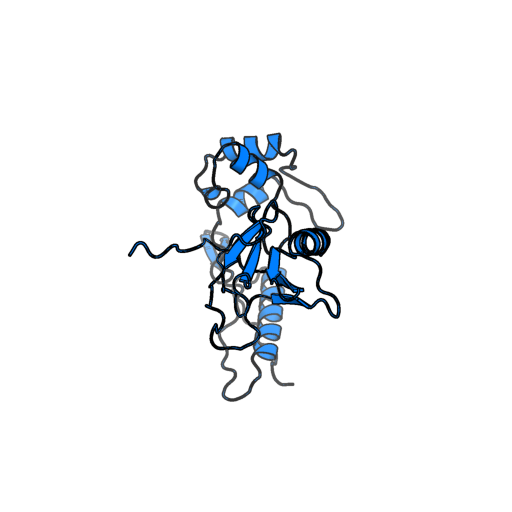
ATOM 972 C CA . LYS A 1 133 ? 17.929 7.687 14.920 1.00 79.56 133 LYS A CA 1
ATOM 973 C C . LYS A 1 133 ? 16.463 8.094 14.750 1.00 79.56 133 LYS A C 1
ATOM 975 O O . LYS A 1 133 ? 16.161 9.270 14.561 1.00 79.56 133 LYS A O 1
ATOM 980 N N . VAL A 1 134 ? 15.556 7.120 14.801 1.00 68.50 134 VAL A N 1
ATOM 981 C CA . VAL A 1 134 ? 14.121 7.375 14.725 1.00 68.50 134 VAL A CA 1
ATOM 982 C C . VAL A 1 134 ? 13.629 7.620 16.143 1.00 68.50 134 VAL A C 1
ATOM 984 O O . VAL A 1 134 ? 13.767 6.730 16.990 1.00 68.50 134 VAL A O 1
ATOM 987 N N . PRO A 1 135 ? 13.102 8.820 16.434 1.00 65.31 135 PRO A N 1
ATOM 988 C CA . PRO A 1 135 ? 12.601 9.121 17.756 1.00 65.31 135 PRO A CA 1
ATOM 989 C C . PRO A 1 135 ? 11.459 8.162 18.095 1.00 65.31 135 PRO A C 1
ATOM 991 O O . PRO A 1 135 ? 10.519 7.968 17.333 1.00 65.31 135 PRO A O 1
ATOM 994 N N . LEU A 1 136 ? 11.575 7.540 19.263 1.00 60.44 136 LEU A N 1
ATOM 995 C CA . LEU A 1 136 ? 10.559 6.646 19.811 1.00 60.44 136 LEU A CA 1
ATOM 996 C C . LEU A 1 136 ? 9.339 7.410 20.343 1.00 60.44 136 LEU A C 1
ATOM 998 O O . LEU A 1 136 ? 8.303 6.810 20.599 1.00 60.44 136 LEU A O 1
ATOM 1002 N N . ALA A 1 137 ? 9.473 8.722 20.509 1.00 60.53 137 ALA A N 1
ATOM 1003 C CA . ALA A 1 137 ? 8.401 9.648 20.810 1.00 60.53 137 ALA A CA 1
ATOM 1004 C C . ALA A 1 137 ? 8.655 10.944 20.038 1.00 60.53 137 ALA A C 1
ATOM 1006 O O . ALA A 1 137 ? 9.781 11.445 20.040 1.00 60.53 137 ALA A O 1
ATOM 1007 N N . GLN A 1 138 ? 7.626 11.480 19.397 1.00 51.94 138 GLN A N 1
ATOM 1008 C CA . GLN A 1 138 ? 7.684 12.749 18.683 1.00 51.94 138 GLN A CA 1
ATOM 1009 C C . GLN A 1 138 ? 6.589 13.655 19.227 1.00 51.94 138 GLN A C 1
ATOM 1011 O O . GLN A 1 138 ? 5.443 13.232 19.361 1.00 51.94 138 GLN A O 1
ATOM 1016 N N . GLU A 1 139 ? 6.941 14.904 19.510 1.00 53.91 139 GLU A N 1
ATOM 1017 C CA . GLU A 1 139 ? 5.958 15.968 19.654 1.00 53.91 139 GLU A CA 1
ATOM 1018 C C . GLU A 1 139 ? 5.950 16.797 18.376 1.00 53.91 139 GLU A C 1
ATOM 1020 O O . GLU A 1 139 ? 6.964 17.395 18.015 1.00 53.91 139 GLU A O 1
ATOM 1025 N N . ASP A 1 140 ? 4.816 16.814 17.679 1.00 50.47 140 ASP A N 1
ATOM 1026 C CA . ASP A 1 140 ? 4.648 17.597 16.461 1.00 50.47 140 ASP A CA 1
ATOM 1027 C C . ASP A 1 140 ? 3.257 18.227 16.420 1.00 50.47 140 ASP A C 1
ATOM 1029 O O . ASP A 1 140 ? 2.231 17.556 16.528 1.00 50.47 140 ASP A O 1
ATOM 1033 N N . LYS A 1 141 ? 3.226 19.553 16.276 1.00 47.53 141 LYS A N 1
ATOM 1034 C CA . LYS A 1 141 ? 1.988 20.341 16.322 1.00 47.53 141 LYS A CA 1
ATOM 1035 C C . LYS A 1 141 ? 1.177 20.281 15.023 1.00 47.53 141 LYS A C 1
ATOM 1037 O O . LYS A 1 141 ? 0.036 20.732 15.029 1.00 47.53 141 LYS A O 1
ATOM 1042 N N . ALA A 1 142 ? 1.748 19.777 13.928 1.00 40.25 142 ALA A N 1
ATOM 1043 C CA . ALA A 1 142 ? 1.112 19.726 12.614 1.00 40.25 142 ALA A CA 1
ATOM 1044 C C . ALA A 1 142 ? 0.638 18.314 12.241 1.00 40.25 142 ALA A C 1
ATOM 1046 O O . ALA A 1 142 ? -0.441 18.178 11.668 1.00 40.25 142 ALA A O 1
ATOM 1047 N N . VAL A 1 143 ? 1.416 17.274 12.563 1.00 42.66 143 VAL A N 1
ATOM 1048 C CA . VAL A 1 143 ? 1.087 15.874 12.208 1.00 42.66 143 VAL A CA 1
ATOM 1049 C C . VAL A 1 143 ? 0.675 14.999 13.397 1.00 42.66 143 VAL A C 1
ATOM 1051 O O . VAL A 1 143 ? 0.351 13.829 13.209 1.00 42.66 143 VAL A O 1
ATOM 1054 N N . GLY A 1 144 ? 0.628 15.572 14.601 1.00 47.81 144 GLY A N 1
ATOM 1055 C CA . GLY A 1 144 ? 0.268 14.875 15.832 1.00 47.81 144 GLY A CA 1
ATOM 1056 C C . GLY A 1 144 ? 1.483 14.306 16.566 1.00 47.81 144 GLY A C 1
ATOM 1057 O O . GLY A 1 144 ? 2.523 14.011 15.979 1.00 47.81 144 GLY A O 1
ATOM 1058 N N . SER A 1 145 ? 1.340 14.163 17.881 1.00 55.56 145 SER A N 1
ATOM 1059 C CA . SER A 1 145 ? 2.381 13.637 18.765 1.00 55.56 145 SER A CA 1
ATOM 1060 C C . SER A 1 145 ? 2.146 12.156 19.056 1.00 55.56 145 SER A C 1
ATOM 1062 O O . SER A 1 145 ? 1.001 11.735 19.218 1.00 55.56 145 SER A O 1
ATOM 1064 N N . TYR A 1 146 ? 3.218 11.378 19.190 1.00 62.19 146 TYR A N 1
ATOM 1065 C CA . TYR A 1 146 ? 3.145 10.006 19.693 1.00 62.19 146 TYR A CA 1
ATOM 1066 C C . TYR A 1 146 ? 4.224 9.738 20.740 1.00 62.19 146 TYR A C 1
ATOM 1068 O O . TYR A 1 146 ? 5.332 10.268 20.670 1.00 62.19 146 TYR A O 1
ATOM 1076 N N . THR A 1 147 ? 3.910 8.892 21.715 1.00 66.31 147 THR A N 1
ATOM 1077 C CA . THR A 1 147 ? 4.833 8.446 22.760 1.00 66.31 147 THR A CA 1
ATOM 1078 C C . THR A 1 147 ? 5.385 7.058 22.455 1.00 66.31 147 THR A C 1
ATOM 1080 O O . THR A 1 147 ? 4.807 6.273 21.703 1.00 66.31 147 THR A O 1
ATOM 1083 N N . PHE A 1 148 ? 6.480 6.698 23.123 1.00 58.91 148 PHE A N 1
ATOM 1084 C CA . PHE A 1 148 ? 7.053 5.362 22.990 1.00 58.91 148 PHE A CA 1
ATOM 1085 C C . PHE A 1 148 ? 6.106 4.247 23.455 1.00 58.91 148 PHE A C 1
ATOM 1087 O O . PHE A 1 148 ? 6.101 3.161 22.876 1.00 58.91 148 PHE A O 1
ATOM 1094 N N . SER A 1 149 ? 5.269 4.506 24.465 1.00 57.59 149 SER A N 1
ATOM 1095 C CA . SER A 1 149 ? 4.245 3.549 24.892 1.00 57.59 149 SER A CA 1
ATOM 1096 C C . SER A 1 149 ? 3.160 3.359 23.833 1.00 57.59 149 SER A C 1
ATOM 1098 O O . SER A 1 149 ? 2.721 2.231 23.641 1.00 57.59 149 SER A O 1
ATOM 1100 N N . GLN A 1 150 ? 2.779 4.414 23.106 1.00 59.06 150 GLN A N 1
ATOM 1101 C CA . GLN A 1 150 ? 1.834 4.322 21.987 1.00 59.06 150 GLN A CA 1
ATOM 1102 C C . GLN A 1 150 ? 2.429 3.555 20.800 1.00 59.06 150 GLN A C 1
ATOM 1104 O O . GLN A 1 150 ? 1.746 2.718 20.218 1.00 59.06 150 GLN A O 1
ATOM 1109 N N . VAL A 1 151 ? 3.712 3.764 20.484 1.00 59.19 151 VAL A N 1
ATOM 1110 C CA . VAL A 1 151 ? 4.417 2.979 19.451 1.00 59.19 151 VAL A CA 1
ATOM 1111 C C . VAL A 1 151 ? 4.485 1.502 19.840 1.00 59.19 151 VAL A C 1
ATOM 1113 O O . VAL A 1 151 ? 4.213 0.634 19.016 1.00 59.19 151 VAL A O 1
ATOM 1116 N N . LEU A 1 152 ? 4.811 1.197 21.099 1.00 56.47 152 LEU A N 1
ATOM 1117 C CA . LEU A 1 152 ? 4.863 -0.182 21.586 1.00 56.47 152 LEU A CA 1
ATOM 1118 C C . LEU A 1 152 ? 3.473 -0.838 21.635 1.00 56.47 152 LEU A C 1
ATOM 1120 O O . LEU A 1 152 ? 3.360 -2.016 21.313 1.00 56.47 152 LEU A O 1
ATOM 1124 N N . ALA A 1 153 ? 2.424 -0.091 21.988 1.00 57.34 153 ALA A N 1
ATOM 1125 C CA . ALA A 1 153 ? 1.042 -0.564 21.916 1.00 57.34 153 ALA A CA 1
ATOM 1126 C C . ALA A 1 153 ? 0.638 -0.886 20.468 1.00 57.34 153 ALA A C 1
ATOM 1128 O O . ALA A 1 153 ? 0.174 -1.988 20.204 1.00 57.34 153 ALA A O 1
ATOM 1129 N N . ALA A 1 154 ? 0.940 0.001 19.515 1.00 55.50 154 ALA A N 1
ATOM 1130 C CA . ALA A 1 154 ? 0.685 -0.242 18.093 1.00 55.50 154 ALA A CA 1
ATOM 1131 C C . ALA A 1 154 ? 1.431 -1.476 17.545 1.00 55.50 154 ALA A C 1
ATOM 1133 O O . ALA A 1 154 ? 0.944 -2.146 16.641 1.00 55.50 154 ALA A O 1
ATOM 1134 N N . LEU A 1 155 ? 2.608 -1.798 18.092 1.00 52.59 155 LEU A N 1
ATOM 1135 C CA . LEU A 1 155 ?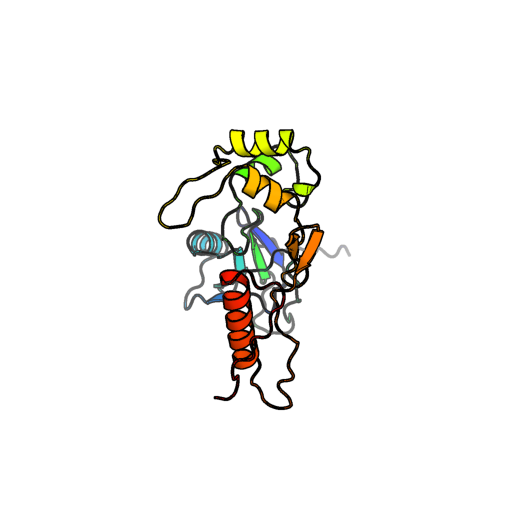 3.356 -3.012 17.745 1.00 52.59 155 LEU A CA 1
ATOM 1136 C C . LEU A 1 155 ? 2.778 -4.285 18.385 1.00 52.59 155 LEU A C 1
ATOM 1138 O O . LEU A 1 155 ? 2.935 -5.367 17.819 1.00 52.59 155 LEU A O 1
ATOM 1142 N N . ASN A 1 156 ? 2.127 -4.158 19.545 1.00 50.75 156 ASN A N 1
ATOM 1143 C CA . ASN A 1 156 ? 1.435 -5.253 20.233 1.00 50.75 156 ASN A CA 1
ATOM 1144 C C . ASN A 1 156 ? 0.058 -5.564 19.629 1.00 50.75 156 ASN A C 1
ATOM 1146 O O . ASN A 1 156 ? -0.441 -6.668 19.839 1.00 50.75 156 ASN A O 1
ATOM 1150 N N . ASP A 1 157 ? -0.497 -4.648 18.832 1.00 56.47 157 ASP A N 1
ATOM 1151 C CA . ASP A 1 157 ? -1.697 -4.848 18.018 1.00 56.47 157 ASP A CA 1
ATOM 1152 C C . ASP A 1 157 ? -1.326 -4.997 16.521 1.00 56.47 157 ASP A C 1
ATOM 1154 O O . ASP A 1 157 ? -1.737 -4.181 15.692 1.00 56.47 157 ASP A O 1
ATOM 1158 N N . PRO A 1 158 ? -0.553 -6.034 16.109 1.00 51.28 158 PRO A N 1
ATOM 1159 C CA . PRO A 1 158 ? -0.108 -6.197 14.718 1.00 51.28 158 PRO A CA 1
ATOM 1160 C C . PRO A 1 158 ? -1.268 -6.435 13.737 1.00 51.28 158 PRO A C 1
ATOM 1162 O O . PRO A 1 158 ? -1.070 -6.417 12.522 1.00 51.28 158 PRO A O 1
ATOM 1165 N N . VAL A 1 159 ? -2.472 -6.680 14.260 1.00 61.94 159 VAL A N 1
ATOM 1166 C CA . VAL A 1 159 ? -3.720 -6.830 13.519 1.00 61.94 159 VAL A CA 1
ATOM 1167 C C . VAL A 1 159 ? -4.719 -5.839 14.105 1.00 61.94 159 VAL A C 1
ATOM 1169 O O . VAL A 1 159 ? -5.278 -6.072 15.172 1.00 61.94 159 VAL A O 1
ATOM 1172 N N . TRP A 1 160 ? -4.945 -4.731 13.402 1.00 70.75 160 TRP A N 1
ATOM 1173 C CA . TRP A 1 160 ? -5.999 -3.785 13.750 1.00 70.75 160 TRP A CA 1
ATOM 1174 C C . TRP A 1 160 ? -7.319 -4.204 13.096 1.00 70.75 160 TRP A C 1
ATOM 1176 O O . TRP A 1 160 ? -7.394 -4.342 11.874 1.00 70.75 160 TRP A O 1
ATOM 1186 N N . ASP A 1 161 ? -8.368 -4.373 13.899 1.00 79.88 161 ASP A N 1
ATOM 1187 C CA . ASP A 1 161 ? -9.740 -4.562 13.426 1.00 79.88 161 ASP A CA 1
ATOM 1188 C C . ASP A 1 161 ? -10.646 -3.529 14.105 1.00 79.88 161 ASP A C 1
ATOM 1190 O O . ASP A 1 161 ? -10.966 -3.654 15.284 1.00 79.88 161 ASP A O 1
ATOM 1194 N N . SER A 1 162 ? -11.105 -2.516 13.359 1.00 83.44 162 SER A N 1
ATOM 1195 C CA . SER A 1 162 ? -12.007 -1.474 13.882 1.00 83.44 162 SER A CA 1
ATOM 1196 C C . SER A 1 162 ? -13.358 -2.022 14.371 1.00 83.44 162 SER A C 1
ATOM 1198 O O . SER A 1 162 ? -14.120 -1.291 15.006 1.00 83.44 162 SER A O 1
ATOM 1200 N N . ARG A 1 163 ? -13.674 -3.295 14.088 1.00 81.06 163 ARG A N 1
ATOM 1201 C CA . ARG A 1 163 ? -14.842 -4.008 14.634 1.00 81.06 163 ARG A CA 1
ATOM 1202 C C . ARG A 1 163 ? -14.581 -4.601 16.023 1.00 81.06 163 ARG A C 1
ATOM 1204 O O . ARG A 1 163 ? -15.523 -5.041 16.677 1.00 81.06 163 ARG A O 1
ATOM 1211 N N . ARG A 1 164 ? -13.316 -4.699 16.445 1.00 78.19 164 ARG A N 1
ATOM 1212 C CA . ARG A 1 164 ? -12.882 -5.323 17.703 1.00 78.19 164 ARG A CA 1
ATOM 1213 C C . ARG A 1 164 ? -11.727 -4.544 18.326 1.00 78.19 164 ARG A C 1
ATOM 1215 O O . ARG A 1 164 ? -10.593 -5.014 18.363 1.00 78.19 164 ARG A O 1
ATOM 1222 N N . VAL A 1 165 ? -12.045 -3.374 18.862 1.00 79.00 165 VAL A N 1
ATOM 1223 C CA . VAL A 1 165 ? -11.112 -2.561 19.649 1.00 79.00 165 VAL A CA 1
ATOM 1224 C C . VAL A 1 165 ? -11.255 -2.905 21.132 1.00 79.00 165 VAL A C 1
ATOM 1226 O O . VAL A 1 165 ? -12.365 -3.135 21.614 1.00 79.00 165 VAL A O 1
ATOM 1229 N N . VAL A 1 166 ? -10.144 -2.961 21.869 1.00 72.25 166 VAL A N 1
ATOM 1230 C CA . VAL A 1 166 ? -10.166 -3.180 23.323 1.00 72.25 166 VAL A CA 1
ATOM 1231 C C . VAL A 1 166 ? -10.701 -1.925 24.015 1.00 72.25 166 VAL A C 1
ATOM 1233 O O . VAL A 1 166 ? -10.081 -0.866 23.974 1.00 72.25 166 VAL A O 1
ATOM 1236 N N . GLY A 1 167 ? -11.866 -2.050 24.642 1.00 66.38 167 GLY A N 1
ATOM 1237 C CA . GLY A 1 167 ? -12.513 -1.015 25.437 1.00 66.38 167 GLY A CA 1
ATOM 1238 C C . GLY A 1 167 ? -12.222 -1.114 26.941 1.00 66.38 167 GLY A C 1
ATOM 1239 O O . GLY A 1 167 ? -11.533 -2.036 27.398 1.00 66.38 167 GLY A O 1
ATOM 1240 N N . PRO A 1 168 ? -12.772 -0.182 27.741 1.00 60.31 168 PRO A N 1
ATOM 1241 C CA . PRO A 1 168 ? -12.640 -0.189 29.196 1.00 60.31 168 PRO A CA 1
ATOM 1242 C C . PRO A 1 168 ? -13.078 -1.528 29.802 1.00 60.31 168 PRO A C 1
ATOM 1244 O O . PRO A 1 168 ? -14.133 -2.058 29.472 1.00 60.31 168 PRO A O 1
ATOM 1247 N N . GLY A 1 169 ? -12.267 -2.098 30.697 1.00 60.84 169 GLY A N 1
ATOM 1248 C CA . GLY A 1 169 ? -12.593 -3.383 31.329 1.00 60.84 169 GLY A CA 1
ATOM 1249 C C . GLY A 1 169 ? -12.506 -4.599 30.396 1.00 60.84 169 GLY A C 1
ATOM 1250 O O . GLY A 1 169 ? -13.106 -5.627 30.698 1.00 60.84 169 GLY A O 1
ATOM 1251 N N . ASN A 1 170 ? -11.747 -4.506 29.295 1.00 59.44 170 ASN A N 1
ATOM 1252 C CA . ASN A 1 170 ? -11.520 -5.595 28.335 1.00 59.44 170 ASN A CA 1
ATOM 1253 C C . ASN A 1 170 ? -12.767 -5.990 27.513 1.00 59.44 170 ASN A C 1
ATOM 1255 O O . ASN A 1 170 ? -12.886 -7.127 27.053 1.00 59.44 170 ASN A O 1
ATOM 1259 N N . THR A 1 171 ? -13.711 -5.066 27.318 1.00 67.00 171 THR A N 1
ATOM 1260 C CA . THR A 1 171 ? -14.866 -5.262 26.428 1.00 67.00 171 THR A CA 1
ATOM 1261 C C . THR A 1 171 ? -14.496 -4.948 24.982 1.00 67.00 171 THR A C 1
ATOM 1263 O O . THR A 1 171 ? -13.871 -3.926 24.728 1.00 67.00 171 THR A O 1
ATOM 1266 N N . ALA A 1 172 ? -14.909 -5.772 24.019 1.00 75.88 172 ALA A N 1
ATOM 1267 C CA . ALA A 1 172 ? -14.705 -5.466 22.603 1.00 75.88 172 ALA A CA 1
ATOM 1268 C C . ALA A 1 172 ? -15.703 -4.394 22.124 1.00 75.88 172 ALA A C 1
ATOM 1270 O O . ALA A 1 172 ? -16.912 -4.586 22.249 1.00 75.88 172 ALA A O 1
ATOM 1271 N N . ILE A 1 173 ? -15.192 -3.296 21.565 1.00 82.81 173 ILE A N 1
ATOM 1272 C CA . ILE A 1 173 ? -15.955 -2.194 20.962 1.00 82.81 173 ILE A CA 1
ATOM 1273 C C . ILE A 1 173 ? -15.868 -2.300 19.434 1.00 82.81 173 ILE A C 1
ATOM 1275 O O . ILE A 1 173 ? -14.801 -2.597 18.891 1.00 82.81 173 ILE A O 1
ATOM 1279 N N . SER A 1 174 ? -16.979 -2.031 18.739 1.00 87.56 174 SER A N 1
ATOM 1280 C CA . SER A 1 174 ? -17.007 -1.890 17.278 1.00 87.56 174 SER A CA 1
ATOM 1281 C C . SER A 1 174 ? -17.286 -0.444 16.894 1.00 87.56 174 SER A C 1
ATOM 1283 O O . SER A 1 174 ? -18.381 0.067 17.138 1.00 87.56 174 SER A O 1
ATOM 1285 N N . TYR A 1 175 ? -16.323 0.180 16.220 1.00 90.06 175 TYR A N 1
ATOM 1286 C CA . TYR A 1 175 ? -16.513 1.478 15.575 1.00 90.06 175 TYR A CA 1
ATOM 1287 C C . TYR A 1 175 ? -17.122 1.358 14.178 1.00 90.06 175 TYR A C 1
ATOM 1289 O O . TYR A 1 175 ? -17.445 2.371 13.570 1.00 90.06 175 TYR A O 1
ATOM 1297 N N . VAL A 1 176 ? -17.287 0.145 13.649 1.00 91.62 176 VAL A N 1
ATOM 1298 C CA . VAL A 1 176 ? -17.915 -0.088 12.343 1.00 91.62 176 VAL A CA 1
ATOM 1299 C C . VAL A 1 176 ? -19.428 -0.167 12.511 1.00 91.62 176 VAL A C 1
ATOM 1301 O O . VAL A 1 176 ? -19.907 -0.915 13.368 1.00 91.62 176 VAL A O 1
ATOM 1304 N N . SER A 1 177 ? -20.154 0.628 11.719 1.00 91.44 177 SER A N 1
ATOM 1305 C CA . SER A 1 177 ? -21.615 0.604 11.611 1.00 91.44 177 SER A CA 1
ATOM 1306 C C . SER A 1 177 ? -22.100 -0.720 10.991 1.00 91.44 177 SER A C 1
ATOM 1308 O O . SER A 1 177 ? -21.303 -1.468 10.412 1.00 91.44 177 SER A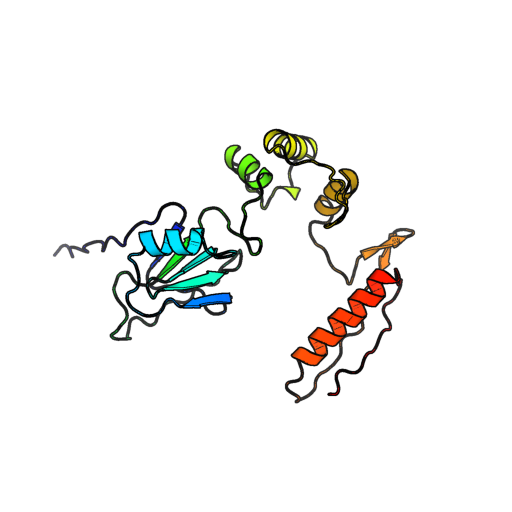 O 1
ATOM 1310 N N . PRO A 1 178 ? -23.388 -1.081 11.137 1.00 92.00 178 PRO A N 1
ATOM 1311 C CA . PRO A 1 178 ? -23.930 -2.304 10.549 1.00 92.00 178 PRO A CA 1
ATOM 1312 C C . PRO A 1 178 ? -23.685 -2.409 9.038 1.00 92.00 178 PRO A C 1
ATOM 1314 O O . PRO A 1 178 ? -23.682 -1.416 8.317 1.00 92.00 178 PRO A O 1
ATOM 1317 N N . VAL A 1 179 ? -23.518 -3.640 8.545 1.00 92.38 179 VAL A N 1
ATOM 1318 C CA . VAL A 1 179 ? -23.395 -3.901 7.104 1.00 92.38 179 VAL A CA 1
ATOM 1319 C C . VAL A 1 179 ? -24.705 -3.533 6.404 1.00 92.38 179 VAL A C 1
ATOM 1321 O O . VAL A 1 179 ? -25.770 -3.993 6.816 1.00 92.38 179 VAL A O 1
ATOM 1324 N N . LYS A 1 180 ? -24.612 -2.744 5.329 1.00 91.06 180 LYS A N 1
ATOM 1325 C CA . LYS A 1 180 ? -25.741 -2.320 4.486 1.00 91.06 180 LYS A CA 1
ATOM 1326 C C . LYS A 1 180 ? -25.698 -3.009 3.114 1.00 91.06 180 LYS A C 1
ATOM 1328 O O . LYS A 1 180 ? -24.649 -3.503 2.703 1.00 91.06 180 LYS A O 1
ATOM 1333 N N . ASP A 1 181 ? -26.831 -3.028 2.409 1.00 92.00 181 ASP A N 1
ATOM 1334 C CA . ASP A 1 181 ? -26.977 -3.616 1.068 1.00 92.00 181 ASP A CA 1
ATOM 1335 C C . ASP A 1 181 ? -27.279 -2.525 0.026 1.00 92.00 181 ASP A C 1
ATOM 1337 O O . ASP A 1 181 ? -28.279 -1.816 0.126 1.00 92.00 181 ASP A O 1
ATOM 1341 N N . GLN A 1 182 ? -26.412 -2.398 -0.982 1.00 85.94 182 GLN A N 1
ATOM 1342 C CA . GLN A 1 182 ? -26.563 -1.437 -2.082 1.00 85.94 182 GLN A CA 1
ATOM 1343 C C . GLN A 1 182 ? -27.566 -1.878 -3.163 1.00 85.94 182 GLN A C 1
ATOM 1345 O O . GLN A 1 182 ? -27.850 -1.120 -4.098 1.00 85.94 182 GLN A O 1
ATOM 1350 N N . GLY A 1 183 ? -28.091 -3.102 -3.064 1.00 90.38 183 GLY A N 1
ATOM 1351 C CA . GLY A 1 183 ? -28.999 -3.686 -4.042 1.00 90.38 183 GLY A CA 1
ATOM 1352 C C . GLY A 1 183 ? -28.382 -3.748 -5.442 1.00 90.38 183 GLY A C 1
ATOM 1353 O O . GLY A 1 183 ? -27.179 -3.933 -5.620 1.00 90.38 183 GLY A O 1
ATOM 1354 N N . SER A 1 184 ? -29.210 -3.566 -6.472 1.00 89.19 184 SER A N 1
ATOM 1355 C CA . SER A 1 184 ? -28.763 -3.558 -7.873 1.00 89.19 184 SER A CA 1
ATOM 1356 C C . SER A 1 184 ? -28.134 -2.232 -8.322 1.00 89.19 184 SER A C 1
ATOM 1358 O O . SER A 1 184 ? -27.782 -2.093 -9.494 1.00 89.19 184 SER A O 1
ATOM 1360 N N . CYS A 1 185 ? -28.037 -1.234 -7.440 1.00 86.69 185 CYS A N 1
ATOM 1361 C CA . CYS A 1 185 ? -27.477 0.069 -7.777 1.00 86.69 185 CYS A CA 1
ATOM 1362 C C . CYS A 1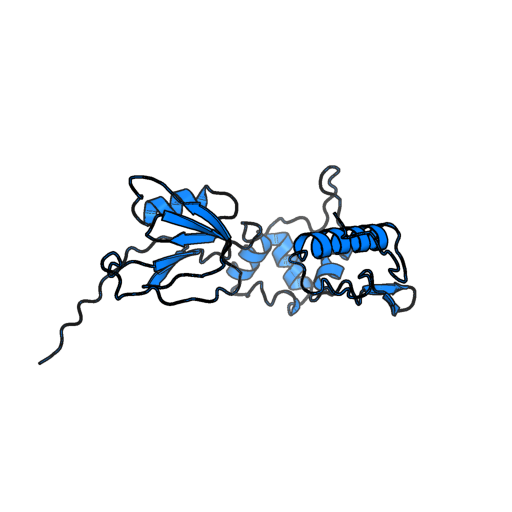 185 ? -25.943 0.025 -7.711 1.00 86.69 185 CYS A C 1
ATOM 1364 O O . CYS A 1 185 ? -25.360 -0.532 -6.779 1.00 86.69 185 CYS A O 1
ATOM 1366 N N . GLY A 1 186 ? -25.265 0.664 -8.669 1.00 85.69 186 GLY A N 1
ATOM 1367 C CA . GLY A 1 186 ? -23.806 0.846 -8.682 1.00 85.69 186 GLY A CA 1
ATOM 1368 C C . GLY A 1 186 ? -23.302 1.861 -7.646 1.00 85.69 186 GLY A C 1
ATOM 1369 O O . GLY A 1 186 ? -22.407 2.644 -7.944 1.00 85.69 186 GLY A O 1
ATOM 1370 N N . ALA A 1 187 ? -23.886 1.879 -6.446 1.00 89.88 187 ALA A N 1
ATOM 1371 C CA . ALA A 1 187 ? -23.671 2.889 -5.411 1.00 89.88 187 ALA A CA 1
ATOM 1372 C C . ALA A 1 187 ? -22.522 2.556 -4.442 1.00 89.88 187 ALA A C 1
ATOM 1374 O O . ALA A 1 187 ? -22.412 3.172 -3.386 1.00 89.88 187 ALA A O 1
ATOM 1375 N N . CYS A 1 188 ? -21.638 1.612 -4.779 1.00 87.19 188 CYS A N 1
ATOM 1376 C CA . CYS A 1 188 ? -20.569 1.158 -3.881 1.00 87.19 188 CYS A CA 1
ATOM 1377 C C . CYS A 1 188 ? -19.689 2.305 -3.354 1.00 87.19 188 CYS A C 1
ATOM 1379 O O . CYS A 1 188 ? -19.241 2.260 -2.212 1.00 87.19 188 CYS A O 1
ATOM 1381 N N . VAL A 1 189 ? -19.481 3.359 -4.151 1.00 90.06 189 VAL A N 1
ATOM 1382 C CA . VAL A 1 189 ? -18.734 4.555 -3.733 1.00 90.06 189 VAL A CA 1
ATOM 1383 C C . VAL A 1 189 ? -19.488 5.348 -2.662 1.00 90.06 189 VAL A C 1
ATOM 1385 O O . VAL A 1 189 ? -18.866 5.774 -1.693 1.00 90.06 189 VAL A O 1
ATOM 1388 N N . ALA A 1 190 ? -20.808 5.515 -2.798 1.00 87.56 190 ALA A N 1
ATOM 1389 C CA . ALA A 1 190 ? -21.632 6.201 -1.802 1.00 87.56 190 ALA A CA 1
ATOM 1390 C C . ALA A 1 190 ? -21.666 5.411 -0.486 1.00 87.56 190 ALA A C 1
ATOM 1392 O O . ALA A 1 190 ? -21.399 5.972 0.571 1.00 87.56 190 ALA A O 1
ATOM 1393 N N . PHE A 1 191 ? -21.859 4.091 -0.563 1.00 92.56 191 PHE A N 1
ATOM 1394 C CA . PHE A 1 191 ? -21.816 3.199 0.601 1.00 92.56 191 PHE A CA 1
ATOM 1395 C C . PHE A 1 191 ? -20.448 3.215 1.295 1.00 92.56 191 PHE A C 1
ATOM 1397 O O . PHE A 1 191 ? -20.378 3.305 2.519 1.00 92.56 191 PHE A O 1
ATOM 1404 N N . ALA A 1 192 ? -19.349 3.190 0.535 1.00 87.75 192 ALA A N 1
ATOM 1405 C CA . ALA A 1 192 ? -18.006 3.278 1.103 1.00 87.75 192 ALA A CA 1
ATOM 1406 C C . ALA A 1 192 ? -17.745 4.638 1.774 1.00 87.75 192 ALA A C 1
ATOM 1408 O O . ALA A 1 192 ? -17.211 4.680 2.882 1.00 87.75 192 ALA A O 1
ATOM 1409 N N . ALA A 1 193 ? -18.126 5.745 1.128 1.00 90.25 193 ALA A N 1
ATOM 1410 C CA . ALA A 1 193 ? -17.935 7.089 1.669 1.00 90.25 193 ALA A CA 1
ATOM 1411 C C . ALA A 1 193 ? -18.742 7.305 2.958 1.00 90.25 193 ALA A C 1
ATOM 1413 O O . ALA A 1 193 ? -18.196 7.788 3.954 1.00 90.25 193 ALA A O 1
ATOM 1414 N N . THR A 1 194 ? -20.008 6.890 2.956 1.00 93.69 194 THR A N 1
ATOM 1415 C CA . THR A 1 194 ? -20.886 6.958 4.123 1.00 93.69 194 THR A CA 1
ATOM 1416 C C . THR A 1 194 ? -20.356 6.109 5.277 1.00 93.69 194 THR A C 1
ATOM 1418 O O . THR A 1 194 ? -20.200 6.632 6.380 1.00 93.69 194 THR A O 1
ATOM 1421 N N . ALA A 1 195 ? -19.960 4.858 5.026 1.00 91.81 195 ALA A N 1
ATOM 1422 C CA . ALA A 1 195 ? -19.393 3.993 6.062 1.00 91.81 195 ALA A CA 1
ATOM 1423 C C . ALA A 1 195 ? -18.118 4.587 6.693 1.00 91.81 195 ALA A C 1
ATOM 1425 O O . ALA A 1 195 ? -17.935 4.527 7.909 1.00 91.81 195 ALA A O 1
ATOM 1426 N N . ILE A 1 196 ? -17.240 5.212 5.894 1.00 90.69 196 ILE A N 1
ATOM 1427 C CA . ILE A 1 196 ? -16.046 5.900 6.416 1.00 90.69 196 ILE A CA 1
ATOM 1428 C C . ILE A 1 196 ? -16.441 7.058 7.341 1.00 90.69 196 ILE A C 1
ATOM 1430 O O . ILE A 1 196 ? -15.846 7.208 8.410 1.00 90.69 196 ILE A O 1
ATOM 1434 N N . ALA A 1 197 ? -17.439 7.860 6.961 1.00 90.25 197 ALA A N 1
ATOM 1435 C CA . ALA A 1 197 ? -17.913 8.974 7.781 1.00 90.25 197 ALA A CA 1
ATOM 1436 C C . ALA A 1 197 ? -18.533 8.491 9.104 1.00 90.25 197 ALA A C 1
ATOM 1438 O O . ALA A 1 197 ? -18.211 9.021 10.168 1.00 90.25 197 ALA A O 1
ATOM 1439 N N . GLU A 1 198 ? -19.363 7.450 9.055 1.00 93.19 198 GLU A N 1
ATOM 1440 C CA . GLU A 1 198 ? -19.979 6.833 10.234 1.00 93.19 198 GLU A CA 1
ATOM 1441 C C . GLU A 1 198 ? -18.932 6.296 11.215 1.00 93.19 198 GLU A C 1
ATOM 1443 O O . GLU A 1 198 ? -19.064 6.501 12.426 1.00 93.19 198 GLU A O 1
ATOM 1448 N N . ILE A 1 199 ? -17.889 5.632 10.701 1.00 91.31 199 ILE A N 1
ATOM 1449 C CA . ILE A 1 199 ? -16.759 5.133 11.498 1.00 91.31 199 ILE A CA 1
ATOM 1450 C C . ILE A 1 199 ? -15.989 6.297 12.117 1.00 91.31 199 ILE A C 1
ATOM 1452 O O . ILE A 1 199 ? -15.702 6.271 13.313 1.00 91.31 199 ILE A O 1
ATOM 1456 N N . ALA A 1 200 ? -15.660 7.323 11.329 1.00 84.69 200 ALA A N 1
ATOM 1457 C CA . ALA A 1 200 ? -14.888 8.466 11.807 1.00 84.69 200 ALA A CA 1
ATOM 1458 C C . ALA A 1 200 ? -15.593 9.181 12.969 1.00 84.69 200 ALA A C 1
ATOM 1460 O O . ALA A 1 200 ? -14.952 9.509 13.968 1.00 84.69 200 ALA A O 1
ATOM 1461 N N . VAL A 1 201 ? -16.915 9.360 12.877 1.00 87.81 201 VAL A N 1
ATOM 1462 C CA . VAL A 1 201 ? -17.718 9.958 13.954 1.00 87.81 201 VAL A CA 1
ATOM 1463 C C . VAL A 1 201 ? -17.762 9.057 15.188 1.00 87.81 201 VAL A C 1
ATOM 1465 O O . VAL A 1 201 ? -17.611 9.550 16.304 1.00 87.81 201 VAL A O 1
ATOM 1468 N N . ALA A 1 202 ? -17.915 7.741 15.015 1.00 88.75 202 ALA A N 1
ATOM 1469 C CA . ALA A 1 202 ? -17.920 6.807 16.141 1.00 88.75 202 ALA A CA 1
ATOM 1470 C C . ALA A 1 202 ? -16.575 6.775 16.886 1.00 88.75 202 ALA A C 1
ATOM 1472 O O . ALA A 1 202 ? -16.568 6.752 18.116 1.00 88.75 202 ALA A O 1
ATOM 1473 N N . VAL A 1 203 ? -15.455 6.825 16.155 1.00 85.94 203 VAL A N 1
ATOM 1474 C CA . VAL A 1 203 ? -14.106 6.928 16.736 1.00 85.94 203 VAL A CA 1
ATOM 1475 C C . VAL A 1 203 ? -13.934 8.254 17.473 1.00 85.94 203 VAL A C 1
ATOM 1477 O O . VAL A 1 203 ? -13.489 8.255 18.616 1.00 85.94 203 VAL A O 1
ATOM 1480 N N . ALA A 1 204 ? -14.317 9.375 16.853 1.00 82.62 204 ALA A N 1
ATOM 1481 C CA . ALA A 1 204 ? -14.182 10.704 17.453 1.00 82.62 204 ALA A CA 1
ATOM 1482 C C . ALA A 1 204 ? -14.996 10.862 18.748 1.00 82.62 204 ALA A C 1
ATOM 1484 O O . ALA A 1 204 ? -14.574 11.571 19.658 1.00 82.62 204 ALA A O 1
ATOM 1485 N N . ASN A 1 205 ? -16.142 10.187 18.830 1.00 85.88 205 ASN A N 1
ATOM 1486 C CA . ASN A 1 205 ? -17.020 10.208 19.997 1.00 85.88 205 ASN A CA 1
ATOM 1487 C C . ASN A 1 205 ? -16.726 9.089 21.009 1.00 85.88 205 ASN A C 1
ATOM 1489 O O . ASN A 1 205 ? -17.492 8.947 21.960 1.00 85.88 205 ASN A O 1
ATOM 1493 N N . GLU A 1 206 ? -15.700 8.258 20.786 1.00 85.31 206 GLU A N 1
ATOM 1494 C CA . GLU A 1 206 ? -15.391 7.083 21.621 1.00 85.31 206 GLU A CA 1
ATOM 1495 C C . GLU A 1 206 ? -16.627 6.191 21.857 1.00 85.31 206 GLU A C 1
ATOM 1497 O O . GLU A 1 206 ? -16.899 5.695 22.953 1.00 85.31 206 GLU A O 1
ATOM 1502 N N . SER A 1 207 ? -17.433 6.016 20.806 1.00 83.81 207 SER A N 1
ATOM 1503 C CA . SER A 1 207 ? -18.714 5.319 20.900 1.00 83.81 207 SER A CA 1
ATOM 1504 C C . SER A 1 207 ? -18.508 3.834 21.194 1.00 83.81 207 SER A C 1
ATOM 1506 O O . SER A 1 207 ? -17.867 3.126 20.423 1.00 83.81 207 SER A O 1
ATOM 1508 N N . ALA A 1 208 ? -19.119 3.333 22.271 1.00 81.06 208 ALA A N 1
ATOM 1509 C CA . ALA A 1 208 ? -19.086 1.907 22.611 1.00 81.06 208 ALA A CA 1
ATOM 1510 C C . ALA A 1 208 ? -19.832 1.024 21.586 1.00 81.06 208 ALA A C 1
ATOM 1512 O O . ALA A 1 208 ? -19.537 -0.163 21.452 1.00 81.06 208 ALA A O 1
ATOM 1513 N N . VAL A 1 209 ? -20.794 1.604 20.859 1.00 81.81 209 VAL A N 1
ATOM 1514 C CA . VAL A 1 209 ? -21.521 0.977 19.748 1.00 81.81 209 VAL A CA 1
ATOM 1515 C C . VAL A 1 209 ? -21.741 2.027 18.662 1.00 81.81 209 VAL A C 1
ATOM 1517 O O . VAL A 1 209 ? -22.279 3.097 18.947 1.00 81.81 209 VAL A O 1
ATOM 1520 N N . ASN A 1 210 ? -21.363 1.725 17.418 1.00 90.38 210 ASN A N 1
ATOM 1521 C CA . ASN A 1 210 ? -21.688 2.584 16.282 1.00 90.38 210 ASN A CA 1
ATOM 1522 C C . ASN A 1 210 ? -23.110 2.298 15.765 1.00 90.38 210 ASN A C 1
ATOM 1524 O O . ASN A 1 210 ? -23.387 1.213 15.257 1.00 90.38 210 ASN A O 1
ATOM 1528 N N . THR A 1 211 ? -23.996 3.286 15.894 1.00 91.75 211 THR A N 1
ATOM 1529 C CA . THR A 1 211 ? -25.385 3.254 15.393 1.00 91.75 211 THR A CA 1
ATOM 1530 C C . THR A 1 211 ? -25.655 4.329 14.339 1.00 91.75 211 THR A C 1
ATOM 1532 O O . THR A 1 211 ? -26.809 4.575 13.997 1.00 91.75 211 THR A O 1
ATOM 1535 N N . ASN A 1 212 ? -24.605 4.984 13.832 1.00 93.06 212 ASN A N 1
ATOM 1536 C CA . ASN A 1 212 ? -24.744 5.981 12.778 1.00 93.06 212 ASN A CA 1
ATOM 1537 C C . ASN A 1 212 ? -25.283 5.320 11.499 1.00 93.06 212 ASN A C 1
ATOM 1539 O O . ASN A 1 212 ? -24.854 4.223 11.139 1.00 93.06 212 ASN A O 1
ATOM 1543 N N . ASP A 1 213 ? -26.211 6.011 10.839 1.00 94.56 213 ASP A N 1
ATOM 1544 C CA . ASP A 1 213 ? -26.868 5.578 9.605 1.00 94.56 213 ASP A CA 1
ATOM 1545 C C . ASP A 1 213 ? -27.101 6.805 8.710 1.00 94.56 213 ASP A C 1
ATOM 1547 O O . ASP A 1 213 ? -28.159 7.439 8.738 1.00 94.56 213 ASP A O 1
ATOM 1551 N N . TYR A 1 214 ? -26.057 7.237 8.002 1.00 94.31 214 TYR A N 1
ATOM 1552 C CA . TYR A 1 214 ? -26.163 8.353 7.062 1.00 94.31 214 TYR A CA 1
ATOM 1553 C C . TYR A 1 214 ? -26.711 7.876 5.716 1.00 94.31 214 TYR A C 1
ATOM 1555 O O . TYR A 1 214 ? -26.604 6.711 5.357 1.00 94.31 214 TYR A O 1
ATOM 1563 N N . SER A 1 215 ? -27.301 8.798 4.955 1.00 92.62 215 SER A N 1
ATOM 1564 C CA . SER A 1 215 ? -27.909 8.483 3.661 1.00 92.62 215 SER A CA 1
ATOM 1565 C C . SER A 1 215 ? -26.858 8.297 2.566 1.00 92.62 215 SER A C 1
ATOM 1567 O O . SER A 1 215 ? -26.093 9.216 2.278 1.00 92.62 215 SER A O 1
ATOM 1569 N N . GLU A 1 216 ? -26.880 7.149 1.892 1.00 90.94 216 GLU A N 1
ATOM 1570 C CA . GLU A 1 216 ? -26.140 6.875 0.649 1.00 90.94 216 GLU A CA 1
ATOM 1571 C C . GLU A 1 216 ? -26.910 7.289 -0.610 1.00 90.94 216 GLU A C 1
ATOM 1573 O O . GLU A 1 216 ? -26.376 7.210 -1.718 1.00 90.94 216 GLU A O 1
ATOM 1578 N N . GLN A 1 217 ? -28.175 7.689 -0.456 1.00 84.25 217 GLN A N 1
ATOM 1579 C CA . GLN A 1 217 ? -29.001 8.155 -1.564 1.00 84.25 217 GLN A CA 1
ATOM 1580 C C . GLN A 1 217 ? -28.555 9.560 -1.975 1.00 84.25 217 GLN A C 1
ATOM 1582 O O . GLN A 1 217 ? -28.648 10.503 -1.185 1.00 84.25 217 GLN A O 1
ATOM 1587 N N . TRP A 1 218 ? -28.083 9.664 -3.215 1.00 60.00 218 TRP A N 1
ATOM 1588 C CA . TRP A 1 218 ? -27.771 10.896 -3.934 1.00 60.00 218 TRP A CA 1
ATOM 1589 C C . TRP A 1 218 ? -28.554 10.911 -5.249 1.00 60.00 218 TRP A C 1
ATOM 1591 O O . TRP A 1 218 ? -28.653 9.835 -5.884 1.00 60.00 218 TRP A O 1
#

Sequence (218 aa):
MKVNVRRVLCPSVANYTFYRLQDVPGAYLLQSLNGTIPAPVGLGAVCGATPRCSAFTTMGDLKVVPMAPLFSVMDGSASDVLSCDGIYIATDGRTLAGLLPPVAKQLQSQNIDPRTASSLQPEELRKAFAAAKVPLAQEDKAVGSYTFSQVLAALNDPVWDSRRVVGPGNTAISYVSPVKDQGSCGACVAFAATAIAEIAVAVANESAVNTNDYSEQW

Foldseek 3Di:
DPPPPPPPDADDAPQWDWDWQKDQPPFAWPDADDDDADRVNVLVVVLLVDFQFFKAWRRRTTTNAAPDGDMDGHPPVDPPRDRRTGMIGGNLPCHSRRDCQLLCVLCVVVVHHPVCVLVDDPVVSVVSCVVSVPDLWDPDPPPHTDHVVRVVVCSVCVDDDLCFDQDPPRDGAHLFEDDDDPPPDPLVVLVVVQRVVQSVVCVVVVPSYRHDDDDSPD

InterPro domains:
  IPR000668 Peptidase C1A, papain C-terminal [PF00112] (175-216)
  IPR038765 Papain-like cysteine peptidase superfamily [SSF54001] (115-217)

pLDDT: mean 77.14, std 14.84, range [34.81, 94.56]

Organism: Gonium pectorale (NCBI:txid33097)

Secondary structure (DSSP, 8-state):
---------PPP-TTEEEEETEE-TTPEEEEEPPSSPPPHHHHHHHHHHSTT--EEETTSEEEE--SS---EE--TTSTT--TT-EEEEETT---TTSS--HHHHHHHHTT--GGGGGGS-HHHHHHHHHHTT--SSB--TTT--B-HHHHHHHHH-SS--TTSEE-GGG-EEB-SPPP---TTS--HHHHHHHHHHHHHHHHHTT-SB---------